Protein AF-F0H1D8-F1 (afdb_monomer)

Solvent-accessible surface area (backbone atoms only — not comparable to full-atom values): 17572 Å² total; per-residue (Å²): 135,86,84,86,77,88,79,90,60,99,76,90,85,81,87,86,86,79,85,57,70,28,49,40,39,61,40,44,74,77,26,44,78,76,58,83,70,44,76,45,47,59,70,37,79,44,68,36,65,71,86,69,50,47,60,40,90,53,37,38,83,69,36,36,33,44,91,93,46,79,43,50,62,70,43,70,44,70,34,82,52,72,38,62,40,31,47,38,73,38,76,35,73,27,42,39,41,58,41,40,60,84,33,39,78,78,59,87,55,50,79,43,54,32,63,38,80,45,68,40,63,71,89,72,54,46,61,42,90,72,35,39,81,68,40,34,34,44,95,86,41,81,41,57,63,65,42,75,45,71,39,75,50,72,40,62,37,30,44,40,72,39,74,57,76,80,81,74,76,83,83,76,57,68,28,37,43,37,65,40,47,72,80,32,44,79,76,63,83,69,45,78,45,52,52,61,39,76,46,65,40,64,69,87,69,52,46,63,40,89,67,37,42,82,71,32,34,29,47,90,89,48,76,42,56,61,63,43,77,43,72,38,74,48,73,41,60,40,29,46,36,74,39,77,58,91,73,81,76,81,80,84,58,72,41,78,48,78,74,80,54,79,97,53,94,66,87,70,87,62,50,79,40,57,71,89,64,90,83,82,90,82,84,81,131

pLDDT: mean 89.71, std 13.57, range [44.34, 98.75]

Sequence (285 aa):
ENAELPIEKDTEVIAIWEDIEYKVTFNGNGGSGDMPEKKAKKGSEFELPNNGFEAPKNKKFSHWKIGNENKNPGEKITIDGDTEITAIWKDIMVNVTYNPGEGSGEMKGATITKGSTYKLLANGFTAPENKEFDIWEVNGEKLSPNSEITVDKDTVITAIWKNKTPETPPVTEKVKVIYDANGGSGNMEVKELNKGSKYTLLANGFTAPAKKKFKGWKIGETEYAAGDEITVDKDTTVTAVWEDIETTPPAKEEVQVSYEPGEGSGTMDGSKLEKGSKYTLLTTG

Mean predicted aligned error: 16.01 Å

Secondary structure (DSSP, 8-state):
--------S-----------EEEEEEE-TT-BS----EEEETT-EEEPPPP-SBPPTTEEEEEEEETTEEE-TT-EEE-SS-EEEEEEEEEPEEEEEEE-TTSB-----EEEETTEEEEPPPP-SBPPTTEEEEEEEETTEEE-TT-EEEESS-EEEEEEEEEPPP-PPP---EEEEEEE-TT-BS--PPEEEETTEEEEPPPP-SBPPTTEEEEEEEETTEEE-TT-EEEESS-EEEEEEEEEPP-PPPPPPEEEE----TTS------EEEETT---------

Structure (mmCIF, N/CA/C/O backbone):
data_AF-F0H1D8-F1
#
_entry.id   AF-F0H1D8-F1
#
loop_
_atom_site.group_PDB
_atom_site.id
_atom_site.type_symbol
_atom_site.label_atom_id
_atom_site.label_alt_id
_atom_site.label_comp_id
_atom_site.label_asym_id
_atom_site.label_entity_id
_atom_site.label_seq_id
_atom_site.pdbx_PDB_ins_code
_atom_site.Cartn_x
_atom_site.Cartn_y
_atom_site.Cartn_z
_atom_site.occupancy
_atom_site.B_iso_or_equiv
_atom_site.auth_seq_id
_atom_site.auth_comp_id
_atom_site.auth_asym_id
_atom_site.auth_atom_id
_atom_site.pdbx_PDB_model_num
ATOM 1 N N . GLU A 1 1 ? -60.466 -14.560 54.972 1.00 45.38 1 GLU A N 1
ATOM 2 C CA . GLU A 1 1 ? -61.106 -14.869 56.263 1.00 45.38 1 GLU A CA 1
ATOM 3 C C . GLU A 1 1 ? -60.555 -13.853 57.252 1.00 45.38 1 GLU A C 1
ATOM 5 O O . GLU A 1 1 ? -59.351 -13.850 57.477 1.00 45.38 1 GLU A O 1
ATOM 10 N N . ASN A 1 2 ? -61.363 -12.876 57.669 1.00 44.34 2 ASN A N 1
ATOM 11 C CA . ASN A 1 2 ? -60.902 -11.827 58.581 1.00 44.34 2 ASN A CA 1
ATOM 12 C C . ASN A 1 2 ? -61.046 -12.358 60.006 1.00 44.34 2 ASN A C 1
ATOM 14 O O . ASN A 1 2 ? -62.160 -12.644 60.436 1.00 44.34 2 ASN A O 1
ATOM 18 N N . ALA A 1 3 ? -59.929 -12.527 60.708 1.00 51.88 3 ALA A N 1
ATOM 19 C CA . ALA A 1 3 ? -59.939 -12.859 62.125 1.00 51.88 3 ALA A CA 1
ATOM 20 C C . ALA A 1 3 ? -60.158 -11.573 62.933 1.00 51.88 3 ALA A C 1
ATOM 22 O O . ALA A 1 3 ? -59.352 -10.646 62.857 1.00 51.88 3 ALA A O 1
ATOM 23 N N . GLU A 1 4 ? -61.250 -11.512 63.691 1.00 61.72 4 GLU A N 1
ATOM 24 C CA . GLU A 1 4 ? -61.496 -10.450 64.666 1.00 61.72 4 GLU A CA 1
ATOM 25 C C . GLU A 1 4 ? -60.890 -10.861 66.012 1.00 61.72 4 GLU A C 1
ATOM 27 O O . GLU A 1 4 ? -61.189 -11.932 66.541 1.00 61.72 4 GLU A O 1
ATOM 32 N N . LEU A 1 5 ? -60.009 -10.019 66.557 1.00 68.62 5 LEU A N 1
ATOM 33 C CA . LEU A 1 5 ? -59.397 -10.216 67.870 1.00 68.62 5 LEU A CA 1
ATOM 34 C C . LEU A 1 5 ? -60.027 -9.236 68.871 1.00 68.62 5 LEU A C 1
ATOM 36 O O . LEU A 1 5 ? -59.969 -8.027 68.631 1.00 68.62 5 LEU A O 1
ATOM 40 N N . PRO A 1 6 ? -60.613 -9.708 69.987 1.00 65.81 6 PRO A N 1
ATOM 41 C CA . PRO A 1 6 ? -61.116 -8.820 71.027 1.00 65.81 6 PRO A CA 1
ATOM 42 C C . PRO A 1 6 ? -59.939 -8.134 71.737 1.00 65.81 6 PRO A C 1
ATOM 44 O O . PRO A 1 6 ? -59.062 -8.794 72.296 1.00 65.81 6 PRO A O 1
ATOM 47 N N . ILE A 1 7 ? -59.904 -6.800 71.698 1.00 70.94 7 ILE A N 1
ATOM 48 C CA . ILE A 1 7 ? -58.887 -5.985 72.374 1.00 70.94 7 ILE A CA 1
ATOM 49 C C . ILE A 1 7 ? -59.441 -5.551 73.738 1.00 70.94 7 ILE A C 1
ATOM 51 O O . ILE A 1 7 ? -60.305 -4.683 73.810 1.00 70.94 7 ILE A O 1
ATOM 55 N N . GLU A 1 8 ? -58.949 -6.160 74.821 1.00 79.81 8 GLU A N 1
ATOM 56 C CA . GLU A 1 8 ? -59.406 -5.902 76.204 1.00 79.81 8 GLU A CA 1
ATOM 57 C C . GLU A 1 8 ? -58.455 -5.002 77.022 1.00 79.81 8 GLU A C 1
ATOM 59 O O . GLU A 1 8 ? -58.735 -4.664 78.171 1.00 79.81 8 GLU A O 1
ATOM 64 N N . LYS A 1 9 ? -57.315 -4.606 76.441 1.00 79.88 9 LYS A N 1
ATOM 65 C CA . LYS A 1 9 ? -56.317 -3.688 77.017 1.00 79.88 9 LYS A CA 1
ATOM 66 C C . LYS A 1 9 ? -55.466 -3.058 75.912 1.00 79.88 9 LYS A C 1
ATOM 68 O O . LYS A 1 9 ? -55.492 -3.540 74.777 1.00 79.88 9 LYS A O 1
ATOM 73 N N . ASP A 1 10 ? -54.665 -2.052 76.259 1.00 77.00 10 ASP A N 1
ATOM 74 C CA . ASP A 1 10 ? -53.685 -1.447 75.349 1.00 77.00 10 ASP A CA 1
ATOM 75 C C . ASP A 1 10 ? -52.845 -2.533 74.659 1.00 77.00 10 ASP A C 1
ATOM 77 O O . ASP A 1 10 ? -52.202 -3.363 75.309 1.00 77.00 10 ASP A O 1
ATOM 81 N N . THR A 1 11 ? -52.915 -2.557 73.328 1.00 79.94 11 THR A N 1
ATOM 82 C CA . THR A 1 11 ? -52.302 -3.575 72.471 1.00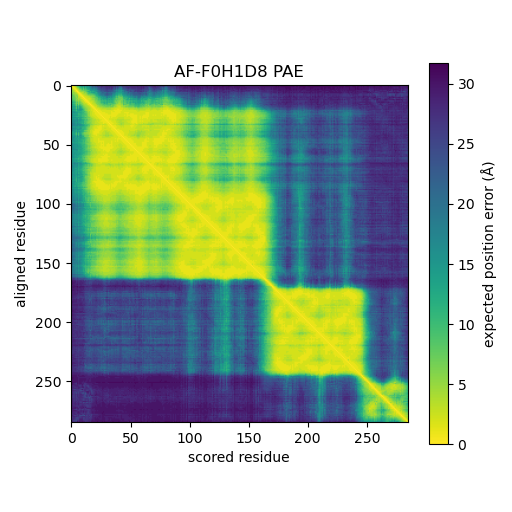 79.94 11 THR A CA 1
ATOM 83 C C . THR A 1 11 ? -51.503 -2.872 71.387 1.00 79.94 11 THR A C 1
ATOM 85 O O . THR A 1 11 ? -52.049 -2.085 70.617 1.00 79.94 11 THR A O 1
ATOM 88 N N . GLU A 1 12 ? -50.207 -3.158 71.327 1.00 79.69 12 GLU A N 1
ATOM 89 C CA . GLU A 1 12 ? -49.312 -2.640 70.299 1.00 79.69 12 GLU A CA 1
ATOM 90 C C . GLU A 1 12 ? -49.226 -3.647 69.149 1.00 79.69 12 GLU A C 1
ATOM 92 O O . GLU A 1 12 ? -48.911 -4.821 69.351 1.00 79.69 12 GLU A O 1
ATOM 97 N N . VAL A 1 13 ? -49.526 -3.190 67.934 1.00 80.19 13 VAL A N 1
ATOM 98 C CA . VAL A 1 13 ? -49.341 -3.970 66.708 1.00 80.19 13 VAL A CA 1
ATOM 99 C C . VAL A 1 13 ? -48.125 -3.413 65.985 1.00 80.19 13 VAL A C 1
ATOM 101 O O . VAL A 1 13 ? -48.097 -2.237 65.627 1.00 80.19 13 VAL A O 1
ATOM 104 N N . ILE A 1 14 ? -47.133 -4.269 65.751 1.00 78.56 14 ILE A N 1
ATOM 105 C CA . ILE A 1 14 ? -45.901 -3.908 65.048 1.00 78.56 14 ILE A CA 1
ATOM 106 C C . ILE A 1 14 ? -45.965 -4.493 63.639 1.00 78.56 14 ILE A C 1
ATOM 108 O O . ILE A 1 14 ? -46.130 -5.700 63.462 1.00 78.56 14 ILE A O 1
ATOM 112 N N . ALA A 1 15 ? -45.824 -3.637 62.631 1.00 78.88 15 ALA A N 1
ATOM 113 C CA . ALA A 1 15 ? -45.646 -4.076 61.254 1.00 78.88 15 ALA A CA 1
ATOM 114 C C . ALA A 1 15 ? -44.192 -4.520 61.025 1.00 78.88 15 ALA A C 1
ATOM 116 O O . ALA A 1 15 ? -43.258 -3.807 61.396 1.00 78.88 15 ALA A O 1
ATOM 117 N N . ILE A 1 16 ? -44.010 -5.675 60.383 1.00 81.44 16 ILE A N 1
ATOM 118 C CA . ILE A 1 16 ? -42.708 -6.167 59.920 1.00 81.44 16 ILE A CA 1
ATOM 119 C C . ILE A 1 16 ? -42.659 -5.976 58.405 1.00 81.44 16 ILE A C 1
ATOM 121 O O . ILE A 1 16 ? -43.562 -6.421 57.698 1.00 81.44 16 ILE A O 1
ATOM 125 N N . TRP A 1 17 ? -41.609 -5.320 57.920 1.00 82.81 17 TRP A N 1
ATOM 126 C CA . TRP A 1 17 ? -41.380 -5.079 56.498 1.00 82.81 17 TRP A CA 1
ATOM 127 C C . TRP A 1 17 ? -40.119 -5.812 56.047 1.00 82.81 17 TRP A C 1
ATOM 129 O O . TRP A 1 17 ? -39.127 -5.836 56.774 1.00 82.81 17 TRP A O 1
ATOM 139 N N . GLU A 1 18 ? -40.163 -6.382 54.846 1.00 85.88 18 GLU A N 1
ATOM 140 C CA . GLU A 1 18 ? -39.019 -7.005 54.180 1.00 85.88 18 GLU A CA 1
ATOM 141 C C . GLU A 1 18 ? -38.686 -6.211 52.914 1.00 85.88 18 GLU A C 1
ATOM 143 O O . GLU A 1 18 ? -39.582 -5.779 52.181 1.00 85.88 18 GLU A O 1
ATOM 148 N N . ASP A 1 19 ? -37.395 -5.983 52.674 1.00 89.56 19 ASP A N 1
ATOM 149 C CA . ASP A 1 19 ? -36.938 -5.289 51.477 1.00 89.56 19 ASP A CA 1
ATOM 150 C C . ASP A 1 19 ? -37.142 -6.168 50.239 1.00 89.56 19 ASP A C 1
ATOM 152 O O . ASP A 1 19 ? -36.769 -7.339 50.214 1.00 89.56 19 ASP A O 1
ATOM 156 N N . ILE A 1 20 ? -37.675 -5.578 49.169 1.00 93.00 20 ILE A N 1
ATOM 157 C CA . ILE A 1 20 ? -37.701 -6.231 47.858 1.00 93.00 20 ILE A CA 1
ATOM 158 C C . ILE A 1 20 ? -36.334 -6.028 47.205 1.00 93.00 20 ILE A C 1
ATOM 160 O O . ILE A 1 20 ? -35.923 -4.890 46.964 1.00 93.00 20 ILE A O 1
ATOM 164 N N . GLU A 1 21 ? -35.650 -7.124 46.887 1.00 95.25 21 GLU A N 1
ATOM 165 C CA . GLU A 1 21 ? -34.378 -7.121 46.163 1.00 95.25 21 GLU A CA 1
ATOM 166 C C . GLU A 1 21 ? -34.553 -7.615 44.723 1.00 95.25 21 GLU A C 1
ATOM 168 O O . GLU A 1 21 ? -35.274 -8.579 44.469 1.00 95.25 21 GLU A O 1
ATOM 173 N N . TYR A 1 22 ? -33.829 -6.991 43.796 1.00 97.94 22 TYR A N 1
ATOM 174 C CA . TYR A 1 22 ? -33.725 -7.413 42.402 1.00 97.94 22 TYR A CA 1
ATOM 175 C C . TYR A 1 22 ? -32.290 -7.761 42.030 1.00 97.94 22 TYR A C 1
ATOM 177 O O . TYR A 1 22 ? -31.326 -7.290 42.647 1.00 97.94 22 TYR A O 1
ATOM 185 N N . LYS A 1 23 ? -32.150 -8.584 40.992 1.00 97.81 23 LYS A N 1
ATOM 186 C CA . LYS A 1 23 ? -30.858 -8.991 40.447 1.00 97.81 23 LYS A CA 1
ATOM 187 C C . LYS A 1 23 ? -30.343 -7.985 39.431 1.00 97.81 23 LYS A C 1
ATOM 189 O O . LYS A 1 23 ? -31.062 -7.551 38.535 1.00 97.81 23 LYS A O 1
ATOM 194 N N . VAL A 1 24 ? -29.054 -7.692 39.525 1.00 98.19 24 VAL A N 1
ATOM 195 C CA . VAL A 1 24 ? -28.292 -6.952 38.522 1.00 98.19 24 VAL A CA 1
ATOM 196 C C . VAL A 1 24 ? -27.252 -7.895 37.937 1.00 98.19 24 VAL A C 1
ATOM 198 O O . VAL A 1 24 ? -26.357 -8.367 38.643 1.00 98.19 24 VAL A O 1
ATOM 201 N N . THR A 1 25 ? -27.385 -8.183 36.648 1.00 98.12 25 THR A N 1
ATOM 202 C CA . THR A 1 25 ? -26.524 -9.117 35.914 1.00 98.12 25 THR A CA 1
ATOM 203 C C . THR A 1 25 ? -25.724 -8.386 34.845 1.00 98.12 25 THR A C 1
ATOM 205 O O . THR A 1 25 ? -26.142 -7.343 34.340 1.00 98.12 25 THR A O 1
ATOM 208 N N . PHE A 1 26 ? -24.552 -8.923 34.514 1.00 98.38 26 PHE A N 1
ATOM 209 C CA . PHE A 1 26 ? -23.636 -8.331 33.545 1.00 98.38 26 PHE A CA 1
ATOM 210 C C . PHE A 1 26 ? -23.428 -9.289 32.381 1.00 98.38 26 PHE A C 1
ATOM 212 O O . PHE A 1 26 ? -23.014 -10.429 32.571 1.00 98.38 26 PHE A O 1
ATOM 219 N N . ASN A 1 27 ? -23.678 -8.803 31.172 1.00 98.00 27 ASN A N 1
ATOM 220 C CA . ASN A 1 27 ? -23.525 -9.568 29.947 1.00 98.00 27 ASN A CA 1
ATOM 221 C C . ASN A 1 27 ? -22.340 -9.017 29.147 1.00 98.00 27 ASN A C 1
ATOM 223 O O . ASN A 1 27 ? -22.379 -7.887 28.656 1.00 98.00 27 ASN A O 1
ATOM 227 N N . GLY A 1 28 ? -21.282 -9.820 29.008 1.00 97.75 28 GLY A N 1
ATOM 228 C CA . GLY A 1 28 ? -20.057 -9.431 28.304 1.00 97.75 28 GLY A CA 1
ATOM 229 C C . GLY A 1 28 ? -20.234 -9.223 26.798 1.00 97.75 28 GLY A C 1
ATOM 230 O O . GLY A 1 28 ? -19.393 -8.577 26.173 1.00 97.75 28 GLY A O 1
ATOM 231 N N . ASN A 1 29 ? -21.325 -9.722 26.202 1.00 97.69 29 ASN A N 1
ATOM 232 C CA . ASN A 1 29 ? -21.700 -9.493 24.803 1.00 97.69 29 ASN A CA 1
ATOM 233 C C . ASN A 1 29 ? -20.547 -9.725 23.807 1.00 97.69 29 ASN A C 1
ATOM 235 O O . ASN A 1 29 ? -20.143 -8.837 23.052 1.00 97.69 29 ASN A O 1
ATOM 239 N N . GLY A 1 30 ? -19.959 -10.919 23.871 1.00 96.25 30 GLY A N 1
ATOM 240 C CA . GLY A 1 30 ? -18.793 -11.314 23.078 1.00 96.25 30 GLY A CA 1
ATOM 241 C C . GLY A 1 30 ? -17.440 -10.978 23.711 1.00 96.25 30 GLY A C 1
ATOM 242 O O . GLY A 1 30 ? -16.429 -11.492 23.239 1.00 96.25 30 GLY A O 1
ATOM 243 N N . GLY A 1 31 ? -17.401 -10.147 24.759 1.00 97.69 31 GLY A N 1
ATOM 244 C CA . GLY A 1 31 ? -16.237 -10.032 25.641 1.00 97.69 31 GLY A CA 1
ATOM 245 C C . GLY A 1 31 ? -16.073 -11.279 26.511 1.00 97.69 31 GLY A C 1
ATOM 246 O O . GLY A 1 31 ? -17.049 -11.985 26.773 1.00 97.69 31 GLY A O 1
ATOM 247 N N . SER A 1 32 ? -14.842 -11.555 26.937 1.00 97.38 32 SER A N 1
ATOM 248 C CA . SER A 1 32 ? -14.493 -12.700 27.787 1.00 97.38 32 SER A CA 1
ATOM 249 C C . SER A 1 32 ? -14.300 -12.300 29.251 1.00 97.38 32 SER A C 1
ATOM 251 O O . SER A 1 32 ? -14.132 -11.125 29.580 1.00 97.38 32 SER A O 1
ATOM 253 N N . GLY A 1 33 ? -14.309 -13.295 30.139 1.00 95.31 33 GLY A N 1
ATOM 254 C CA . GLY A 1 33 ? -14.259 -13.098 31.587 1.00 95.31 33 GLY A CA 1
ATOM 255 C C . GLY A 1 33 ? -15.647 -12.977 32.209 1.00 95.31 33 GLY A C 1
ATOM 256 O O . GLY A 1 33 ? -16.657 -13.002 31.509 1.00 95.31 33 GLY A O 1
ATOM 257 N N . ASP A 1 34 ? -15.676 -12.838 33.532 1.00 93.50 34 ASP A N 1
ATOM 258 C CA . ASP A 1 34 ? -16.905 -12.833 34.318 1.00 93.50 34 ASP A CA 1
ATOM 259 C C . ASP A 1 34 ? -16.979 -11.594 35.208 1.00 93.50 34 ASP A C 1
ATOM 261 O O . ASP A 1 34 ? -15.988 -11.159 35.800 1.00 93.50 34 ASP A O 1
ATOM 265 N N . MET A 1 35 ? -18.185 -11.048 35.343 1.00 96.69 35 MET A N 1
ATOM 266 C CA . MET A 1 35 ? -18.506 -10.035 36.342 1.00 96.69 35 MET A CA 1
ATOM 267 C C . MET A 1 35 ? -19.591 -10.596 37.266 1.00 96.69 35 MET A C 1
ATOM 269 O O . MET A 1 35 ? -20.644 -11.002 36.773 1.00 96.69 35 MET A O 1
ATOM 273 N N . PRO A 1 36 ? -19.359 -10.643 38.591 1.00 96.50 36 PRO A N 1
ATOM 274 C CA . PRO A 1 36 ? -20.300 -11.261 39.516 1.00 96.50 36 PRO A CA 1
ATOM 275 C C . PRO A 1 36 ? -21.636 -10.512 39.539 1.00 96.50 36 PRO A C 1
ATOM 277 O O . PRO A 1 36 ? -21.664 -9.276 39.525 1.00 96.50 36 PRO A O 1
ATOM 280 N N . GLU A 1 37 ? -22.736 -11.268 39.614 1.00 96.88 37 GLU A N 1
ATOM 281 C CA . GLU A 1 37 ? -24.066 -10.692 39.815 1.00 96.88 37 GLU A CA 1
ATOM 282 C C . GLU A 1 37 ? -24.138 -9.931 41.143 1.00 96.88 37 GLU A C 1
ATOM 284 O O . GLU A 1 37 ? -23.441 -10.243 42.115 1.00 96.88 37 GLU A O 1
ATOM 289 N N . LYS A 1 38 ? -24.999 -8.916 41.187 1.00 97.12 38 LYS A N 1
ATOM 290 C CA . LYS A 1 38 ? -25.259 -8.129 42.392 1.00 97.12 38 LYS A CA 1
ATOM 291 C C . LYS A 1 38 ? -26.747 -8.118 42.705 1.00 97.12 38 LYS A C 1
ATOM 293 O O . LYS A 1 38 ? -27.581 -8.313 41.824 1.00 97.12 38 LYS A O 1
ATOM 298 N N . LYS A 1 39 ? -27.072 -7.849 43.967 1.00 96.19 39 LYS A N 1
ATOM 299 C CA . LYS A 1 39 ? -28.437 -7.569 44.415 1.00 96.19 39 LYS A CA 1
ATOM 300 C C . LYS A 1 39 ? -28.565 -6.105 44.802 1.00 96.19 39 LYS A C 1
ATOM 302 O O . LYS A 1 39 ? -27.629 -5.537 45.367 1.00 96.19 39 LYS A O 1
ATOM 307 N N . ALA A 1 40 ? -29.708 -5.511 44.494 1.00 95.81 40 ALA A N 1
ATOM 308 C CA . ALA A 1 40 ? -30.028 -4.138 44.856 1.00 95.81 40 ALA A CA 1
ATOM 309 C C . ALA A 1 40 ? -31.489 -4.033 45.299 1.00 95.81 40 ALA A C 1
ATOM 311 O O . ALA A 1 40 ? -32.360 -4.723 44.766 1.00 95.81 40 ALA A O 1
ATOM 312 N N . LYS A 1 41 ? -31.756 -3.168 46.281 1.00 95.62 41 LYS A N 1
ATOM 313 C CA . LYS A 1 41 ? -33.114 -2.925 46.778 1.00 95.62 41 LYS A CA 1
ATOM 314 C C . LYS A 1 41 ? -33.928 -2.174 45.728 1.00 95.62 41 LYS A C 1
ATOM 316 O O . LYS A 1 41 ? -33.392 -1.296 45.044 1.00 95.62 41 LYS A O 1
ATOM 321 N N . LYS A 1 42 ? -35.224 -2.464 45.643 1.00 95.62 42 LYS A N 1
ATOM 322 C CA . LYS A 1 42 ? -36.156 -1.721 44.791 1.00 95.62 42 LYS A CA 1
ATOM 323 C C . LYS A 1 42 ? -36.079 -0.213 45.070 1.00 95.62 42 LYS A C 1
ATOM 325 O O . LYS A 1 42 ? -36.108 0.203 46.225 1.00 95.62 42 LYS A O 1
ATOM 330 N N . GLY A 1 43 ? -35.989 0.596 44.018 1.00 94.44 43 GLY A N 1
ATOM 331 C CA . GLY A 1 43 ? -35.900 2.055 44.086 1.00 94.44 43 GLY A CA 1
ATOM 332 C C . GLY A 1 43 ? -34.530 2.602 44.510 1.00 94.44 43 GLY A C 1
ATOM 333 O O . GLY A 1 43 ? -34.361 3.818 44.562 1.00 94.44 43 GLY A O 1
ATOM 334 N N . SER A 1 44 ? -33.545 1.746 44.813 1.00 95.81 44 SER A N 1
ATOM 335 C CA . SER A 1 44 ? -32.193 2.204 45.157 1.00 95.81 44 SER A CA 1
ATOM 336 C C . SER A 1 44 ? -31.408 2.652 43.922 1.00 95.81 44 SER A C 1
ATOM 338 O O . SER A 1 44 ? -31.624 2.155 42.813 1.00 95.81 44 SER A O 1
ATOM 340 N N . GLU A 1 45 ? -30.481 3.594 44.118 1.00 97.56 45 GLU A N 1
ATOM 341 C CA . GLU A 1 45 ? -29.503 3.962 43.096 1.00 97.56 45 GLU A CA 1
ATOM 342 C C . GLU A 1 45 ? -28.385 2.915 43.022 1.00 97.56 45 GLU A C 1
ATOM 344 O O . GLU A 1 45 ? -27.777 2.555 44.032 1.00 97.56 45 GLU A O 1
ATOM 349 N N . PHE A 1 46 ? -28.065 2.483 41.808 1.00 97.19 46 PHE A N 1
ATOM 350 C CA . PHE A 1 46 ? -26.969 1.580 41.501 1.00 97.19 46 PHE A CA 1
ATOM 351 C C . PHE A 1 46 ? -25.971 2.272 40.573 1.00 97.19 46 PHE A C 1
ATOM 353 O O . PHE A 1 46 ? -26.317 2.670 39.462 1.00 97.19 46 PHE A O 1
ATOM 360 N N . GLU A 1 47 ? -24.727 2.411 41.026 1.00 98.00 47 GLU A N 1
ATOM 361 C CA . GLU A 1 47 ? -23.638 2.976 40.227 1.00 98.00 47 GLU A CA 1
ATOM 362 C C . GLU A 1 47 ? -23.037 1.912 39.299 1.00 98.00 47 GLU A C 1
ATOM 364 O O . GLU A 1 47 ? -22.628 0.831 39.737 1.00 98.00 47 GLU A O 1
ATOM 369 N N . LEU A 1 48 ? -22.981 2.219 38.003 1.00 98.00 48 LEU A N 1
ATOM 370 C CA . LEU A 1 48 ? -22.463 1.313 36.989 1.00 98.00 48 LEU A CA 1
ATOM 371 C C . LEU A 1 48 ? -20.950 1.128 37.158 1.00 98.00 48 LEU A C 1
ATOM 373 O O . LEU A 1 48 ? -20.203 2.107 37.135 1.00 98.00 48 LEU A O 1
ATOM 377 N N . PRO A 1 49 ? -20.456 -0.113 37.283 1.00 97.56 49 PRO A N 1
ATOM 378 C CA . PRO A 1 49 ? -19.034 -0.349 37.467 1.00 97.56 49 PRO A CA 1
ATOM 379 C C . PRO A 1 49 ? -18.242 -0.047 36.189 1.00 97.56 49 PRO A C 1
ATOM 381 O O . PRO A 1 49 ? -18.771 -0.040 35.072 1.00 97.56 49 PRO A O 1
ATOM 384 N N . ASN A 1 50 ? -16.929 0.116 36.353 1.00 98.12 50 ASN A N 1
ATOM 385 C CA . ASN A 1 50 ? -15.996 -0.013 35.238 1.00 98.12 50 ASN A CA 1
ATOM 386 C C . ASN A 1 50 ? -16.133 -1.393 34.583 1.00 98.12 50 ASN A C 1
ATOM 388 O O . ASN A 1 50 ? -16.452 -2.381 35.247 1.00 98.12 50 ASN A O 1
ATOM 392 N N . ASN A 1 51 ? -15.874 -1.453 33.276 1.00 97.94 51 ASN A N 1
ATOM 393 C CA . ASN A 1 51 ? -15.876 -2.710 32.541 1.00 97.94 51 ASN A CA 1
ATOM 394 C C . ASN A 1 51 ? -14.845 -3.689 33.123 1.00 97.94 51 ASN A C 1
ATOM 396 O O . ASN A 1 51 ? -13.652 -3.389 33.136 1.00 97.94 51 ASN A O 1
ATOM 400 N N . GLY A 1 52 ? -15.325 -4.849 33.572 1.00 97.44 52 GLY A N 1
ATOM 401 C CA . GLY A 1 52 ? -14.500 -5.959 34.048 1.00 97.44 52 GLY A CA 1
ATOM 402 C C . GLY A 1 52 ? -14.241 -7.039 32.996 1.00 97.44 52 GLY A C 1
ATOM 403 O O . GLY A 1 52 ? -13.401 -7.901 33.229 1.00 97.44 52 GLY A O 1
ATOM 404 N N . PHE A 1 53 ? -14.925 -6.999 31.847 1.00 98.38 53 PHE A N 1
ATOM 405 C CA . PHE A 1 53 ? -14.712 -7.958 30.763 1.00 98.38 53 PHE A CA 1
ATOM 406 C C . PHE A 1 53 ? -13.460 -7.621 29.952 1.00 98.38 53 PHE A C 1
ATOM 408 O O . PHE A 1 53 ? -13.160 -6.452 29.689 1.00 98.38 53 PHE A O 1
ATOM 415 N N . GLU A 1 54 ? -12.771 -8.647 29.470 1.00 98.12 54 GLU A N 1
ATOM 416 C CA . GLU A 1 54 ? -11.763 -8.492 28.432 1.00 98.12 54 GLU A CA 1
ATOM 417 C C . GLU A 1 54 ? -12.451 -8.247 27.082 1.00 98.12 54 GLU A C 1
ATOM 419 O O . GLU A 1 54 ? -13.431 -8.904 26.717 1.00 98.12 54 GLU A O 1
ATOM 424 N N . ALA A 1 55 ? -11.959 -7.248 26.347 1.00 97.69 55 ALA A N 1
ATOM 425 C CA . ALA A 1 55 ? -12.560 -6.859 25.082 1.00 97.69 55 ALA A CA 1
ATOM 426 C C . ALA A 1 55 ? -12.377 -7.952 24.016 1.00 97.69 55 ALA A C 1
ATOM 428 O O . ALA A 1 55 ? -11.302 -8.550 23.933 1.00 97.69 55 ALA A O 1
ATOM 429 N N . PRO A 1 56 ? -13.361 -8.148 23.119 1.00 96.88 56 PRO A N 1
ATOM 430 C CA . PRO A 1 56 ? -13.159 -8.966 21.935 1.00 96.88 56 PRO A CA 1
ATOM 431 C C . PRO A 1 56 ? -11.968 -8.456 21.114 1.00 96.88 56 PRO A C 1
ATOM 433 O O . PRO A 1 56 ? -11.646 -7.261 21.125 1.00 96.88 56 PRO A O 1
ATOM 436 N N . LYS A 1 57 ? -11.354 -9.353 20.333 1.00 95.19 57 LYS A N 1
ATOM 437 C CA . LYS A 1 57 ? -10.206 -9.022 19.478 1.00 95.19 57 LYS A CA 1
ATOM 438 C C . LYS A 1 57 ? -10.476 -7.753 18.653 1.00 95.19 57 LYS A C 1
ATOM 440 O O . LYS A 1 57 ? -11.512 -7.634 18.003 1.00 95.19 57 LYS A O 1
ATOM 445 N N . ASN A 1 58 ? -9.516 -6.825 18.671 1.00 96.00 58 ASN A N 1
ATOM 446 C CA . ASN A 1 58 ? -9.519 -5.559 17.921 1.00 96.00 58 ASN A CA 1
ATOM 447 C C . ASN A 1 58 ? -10.641 -4.565 18.272 1.00 96.00 58 ASN A C 1
ATOM 449 O O . ASN A 1 58 ? -10.844 -3.583 17.555 1.00 96.00 58 ASN A O 1
ATOM 453 N N . LYS A 1 59 ? -11.328 -4.766 19.399 1.00 97.19 59 LYS A N 1
ATOM 454 C CA . LYS A 1 59 ? -12.337 -3.844 19.918 1.00 97.19 59 LYS A CA 1
ATOM 455 C C . LYS A 1 59 ? -11.897 -3.232 21.243 1.00 97.19 59 LYS A C 1
ATOM 457 O O . LYS A 1 59 ? -10.961 -3.683 21.894 1.00 97.19 59 LYS A O 1
ATOM 462 N N . LYS A 1 60 ? -12.591 -2.171 21.640 1.00 97.44 60 LYS A N 1
ATOM 463 C CA . LYS A 1 60 ? -12.485 -1.546 22.960 1.00 97.44 60 LYS A CA 1
ATOM 464 C C . LYS A 1 60 ? -13.871 -1.324 23.539 1.00 97.44 60 LYS A C 1
ATOM 466 O O . LYS A 1 60 ? -14.835 -1.140 22.790 1.00 97.44 60 LYS A O 1
ATOM 471 N N . PHE A 1 61 ? -13.961 -1.324 24.864 1.00 98.38 61 PHE A N 1
ATOM 472 C CA . PHE A 1 61 ? -15.203 -0.997 25.552 1.00 98.38 61 PHE A CA 1
ATOM 473 C C . PHE A 1 61 ? -15.672 0.407 25.145 1.00 98.38 61 PHE A C 1
ATOM 475 O O . PHE A 1 61 ? -14.870 1.339 25.010 1.00 98.38 61 PHE A O 1
ATOM 482 N N . SER A 1 62 ? -16.968 0.536 24.883 1.00 98.31 62 SER A N 1
ATOM 483 C CA . SER A 1 62 ? -17.604 1.795 24.516 1.00 98.31 62 SER A CA 1
ATOM 484 C C . SER A 1 62 ? -18.463 2.317 25.660 1.00 98.31 62 SER A C 1
ATOM 486 O O . SER A 1 62 ? -18.191 3.407 26.150 1.00 98.31 62 SER A O 1
ATOM 488 N N . HIS A 1 63 ? -19.472 1.548 26.069 1.00 98.62 63 HIS A N 1
ATOM 489 C CA . HIS A 1 63 ? -20.426 1.881 27.129 1.00 98.62 63 HIS A CA 1
ATOM 490 C C . HIS A 1 63 ? -21.222 0.630 27.533 1.00 98.62 63 HIS A C 1
ATOM 492 O O . HIS A 1 63 ? -21.114 -0.419 26.894 1.00 98.62 63 HIS A O 1
ATOM 498 N N . TRP A 1 64 ? -22.039 0.758 28.572 1.00 98.56 64 TRP A N 1
ATOM 499 C CA . TRP A 1 64 ? -23.067 -0.205 28.937 1.00 98.56 64 TRP A CA 1
ATOM 500 C C . TRP A 1 64 ? -24.374 0.094 28.207 1.00 98.56 64 TRP A C 1
ATOM 502 O O . TRP A 1 64 ? -24.719 1.255 27.991 1.00 98.56 64 TRP A O 1
ATOM 512 N N . LYS A 1 65 ? -25.119 -0.952 27.862 1.00 98.44 65 LYS A N 1
ATOM 513 C CA . LYS A 1 65 ? -26.493 -0.870 27.379 1.00 98.44 65 LYS A CA 1
ATOM 514 C C . LYS A 1 65 ? -27.420 -1.483 28.420 1.00 98.44 65 LYS A C 1
ATOM 516 O O . LYS A 1 65 ? -27.204 -2.619 28.833 1.00 98.44 65 LYS A O 1
ATOM 521 N N . ILE A 1 66 ? -28.436 -0.729 28.826 1.00 97.19 66 ILE A N 1
ATOM 522 C CA . ILE A 1 66 ? -29.493 -1.178 29.735 1.00 97.19 66 ILE A CA 1
ATOM 523 C C . ILE A 1 66 ? -30.826 -0.917 29.037 1.00 97.19 66 ILE A C 1
ATOM 525 O O . ILE A 1 66 ? -31.198 0.232 28.793 1.00 97.19 66 ILE A O 1
ATOM 529 N N . GLY A 1 67 ? -31.524 -1.981 28.635 1.00 92.56 67 GLY A N 1
ATOM 530 C CA . GLY A 1 67 ? -32.689 -1.858 27.755 1.00 92.56 67 GLY A CA 1
ATOM 531 C C . GLY A 1 67 ? -32.326 -1.146 26.444 1.00 92.56 67 GLY A C 1
ATOM 532 O O . GLY A 1 67 ? -31.531 -1.655 25.655 1.00 92.56 67 GLY A O 1
ATOM 533 N N . ASN A 1 68 ? -32.893 0.043 26.215 1.00 93.31 68 ASN A N 1
ATOM 534 C CA . ASN A 1 68 ? -32.610 0.879 25.039 1.00 93.31 68 ASN A CA 1
ATOM 535 C C . ASN A 1 68 ? -31.684 2.071 25.331 1.00 93.31 68 ASN A C 1
ATOM 537 O O . ASN A 1 68 ? -31.405 2.855 24.424 1.00 93.31 68 ASN A O 1
ATOM 541 N N . GLU A 1 69 ? -31.205 2.216 26.565 1.00 96.31 69 GLU A N 1
ATOM 542 C CA . GLU A 1 69 ? -30.344 3.325 26.966 1.00 96.31 69 GLU A CA 1
ATOM 543 C C . GLU A 1 69 ? -28.867 2.928 26.964 1.00 96.31 69 GLU A C 1
ATOM 545 O O . GLU A 1 69 ? -28.503 1.819 27.358 1.00 96.31 69 GLU A O 1
ATOM 550 N N . ASN A 1 70 ? -28.014 3.874 26.566 1.00 97.88 70 ASN A N 1
ATOM 551 C CA . ASN A 1 70 ? -26.563 3.760 26.673 1.00 97.88 70 ASN A CA 1
ATOM 552 C C . ASN A 1 70 ? -26.092 4.558 27.890 1.00 97.88 70 ASN A C 1
ATOM 554 O O . ASN A 1 70 ? -26.452 5.728 28.027 1.00 97.88 70 ASN A O 1
ATOM 558 N N . LYS A 1 71 ? -25.274 3.942 28.741 1.00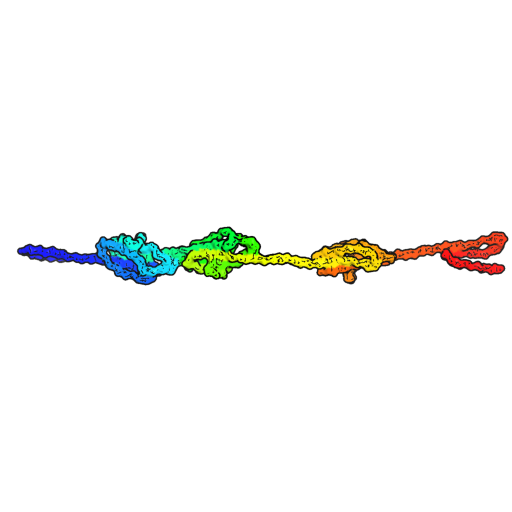 98.06 71 LYS A N 1
ATOM 559 C CA . LYS A 1 71 ? -24.743 4.544 29.968 1.00 98.06 71 LYS A CA 1
ATOM 560 C C . LYS A 1 71 ? -23.252 4.273 30.105 1.00 98.06 71 LYS A C 1
ATOM 562 O O . LYS A 1 71 ? -22.772 3.189 29.778 1.00 98.06 71 LYS A O 1
ATOM 567 N N . ASN A 1 72 ? -22.508 5.237 30.621 1.00 98.06 72 ASN A N 1
ATOM 568 C CA . ASN A 1 72 ? -21.089 5.083 30.907 1.00 98.06 72 ASN A CA 1
ATOM 569 C C . ASN A 1 72 ? -20.860 4.520 32.322 1.00 98.06 72 ASN A C 1
ATOM 571 O O . ASN A 1 72 ? -21.726 4.641 33.191 1.00 98.06 72 ASN A O 1
ATOM 575 N N . PRO A 1 73 ? -19.688 3.918 32.587 1.00 98.12 73 PRO A N 1
ATOM 576 C CA . PRO A 1 73 ? -19.252 3.627 33.950 1.00 98.12 73 PRO A CA 1
ATOM 577 C C . PRO A 1 73 ? -19.314 4.865 34.858 1.00 98.12 73 PRO A C 1
ATOM 579 O O . PRO A 1 73 ? -18.992 5.969 34.421 1.00 98.12 73 PRO A O 1
ATOM 582 N N . GLY A 1 74 ? -19.717 4.672 36.113 1.00 97.94 74 GLY A N 1
ATOM 583 C CA . GLY A 1 74 ? -19.924 5.727 37.109 1.00 97.94 74 GLY A CA 1
ATOM 584 C C . GLY A 1 74 ? -21.293 6.413 37.041 1.00 97.94 74 GLY A C 1
ATOM 585 O O . GLY A 1 74 ? -21.680 7.099 37.985 1.00 97.94 74 GLY A O 1
ATOM 586 N N . GLU A 1 75 ? -22.064 6.230 35.962 1.00 98.38 75 GLU A N 1
ATOM 587 C CA . GLU A 1 75 ? -23.453 6.693 35.936 1.00 98.38 75 GLU A CA 1
ATOM 588 C C . GLU A 1 75 ? -24.324 5.846 36.868 1.00 98.38 75 GLU A C 1
ATOM 590 O O . GLU A 1 75 ? -24.088 4.651 37.060 1.00 98.38 75 GLU A O 1
ATOM 595 N N . LYS A 1 76 ? -25.354 6.470 37.439 1.00 97.50 76 LYS A N 1
ATOM 596 C CA . LYS A 1 76 ? -26.296 5.812 38.342 1.00 97.50 76 LYS A CA 1
ATOM 597 C C . LYS A 1 76 ? -27.608 5.498 37.637 1.00 97.50 76 LYS A C 1
ATOM 599 O O . LYS A 1 76 ? -28.099 6.299 36.842 1.00 97.50 76 LYS A O 1
ATOM 604 N N . ILE A 1 77 ? -28.185 4.350 37.969 1.00 96.50 77 ILE A N 1
ATOM 605 C CA . ILE A 1 77 ? -29.518 3.923 37.532 1.00 96.50 77 ILE A CA 1
ATOM 606 C C . ILE A 1 77 ? -30.373 3.559 38.746 1.00 96.50 77 ILE A C 1
ATOM 608 O O . ILE A 1 77 ? -29.840 3.151 39.775 1.00 96.50 77 ILE A O 1
ATOM 612 N N . THR A 1 78 ? -31.692 3.684 38.634 1.00 96.81 78 THR A N 1
ATOM 613 C CA . THR A 1 78 ? -32.626 3.198 39.659 1.00 96.81 78 THR A CA 1
ATOM 614 C C . THR A 1 78 ? -33.000 1.750 39.366 1.00 96.81 78 THR A C 1
ATOM 616 O O . THR A 1 78 ? -33.313 1.412 38.224 1.00 96.81 78 THR A O 1
ATOM 619 N N . ILE A 1 79 ? -32.965 0.889 40.383 1.00 97.00 79 ILE A N 1
ATOM 620 C CA . ILE A 1 79 ? -33.316 -0.528 40.236 1.00 97.00 79 ILE A CA 1
ATOM 621 C C . ILE A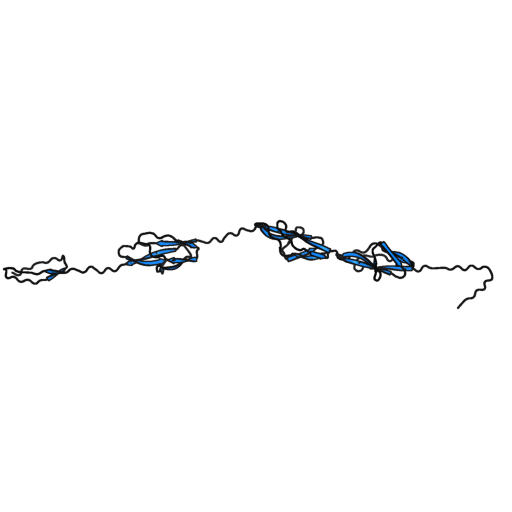 1 79 ? -34.775 -0.753 40.633 1.00 97.00 79 ILE A C 1
ATOM 623 O O . ILE A 1 79 ? -35.093 -0.844 41.814 1.00 97.00 79 ILE A O 1
ATOM 627 N N . ASP A 1 80 ? -35.665 -0.887 39.649 1.00 95.56 80 ASP A N 1
ATOM 628 C CA . ASP A 1 80 ? -37.098 -1.160 39.870 1.00 95.56 80 ASP A CA 1
ATOM 629 C C . ASP A 1 80 ? -37.538 -2.575 39.461 1.00 95.56 80 ASP A C 1
ATOM 631 O O . ASP A 1 80 ? -38.691 -2.965 39.683 1.00 95.56 80 ASP A O 1
ATOM 635 N N . GLY A 1 81 ? -36.601 -3.355 38.920 1.00 96.44 81 GLY A N 1
ATOM 636 C CA . GLY A 1 81 ? -36.760 -4.740 38.497 1.00 96.44 81 GLY A CA 1
ATOM 637 C C . GLY A 1 81 ? -35.409 -5.395 38.211 1.00 96.44 81 GLY A C 1
ATOM 638 O O . GLY A 1 81 ? -34.365 -4.733 38.252 1.00 96.44 81 GLY A O 1
ATOM 639 N N . ASP A 1 82 ? -35.431 -6.691 37.894 1.00 97.81 82 ASP A N 1
ATOM 640 C CA . ASP A 1 82 ? -34.234 -7.399 37.439 1.00 97.81 82 ASP A CA 1
ATOM 641 C C . ASP A 1 82 ? -33.647 -6.690 36.211 1.00 97.81 82 ASP A C 1
ATOM 643 O O . ASP A 1 82 ? -34.354 -6.385 35.249 1.00 97.81 82 ASP A O 1
ATOM 647 N N . THR A 1 83 ? -32.352 -6.392 36.265 1.00 97.75 83 THR A N 1
ATOM 648 C CA . THR A 1 83 ? -31.669 -5.541 35.290 1.00 97.75 83 THR A CA 1
ATOM 649 C C . THR A 1 83 ? -30.478 -6.284 34.696 1.00 97.75 83 THR A C 1
ATOM 651 O O . THR A 1 83 ? -29.579 -6.717 35.418 1.00 97.75 83 THR A O 1
ATOM 654 N N . GLU A 1 84 ? -30.447 -6.413 33.370 1.00 97.88 84 GLU A N 1
ATOM 655 C CA . GLU A 1 84 ? -29.264 -6.868 32.633 1.00 97.88 84 GLU A CA 1
ATOM 656 C C . GLU A 1 84 ? -28.501 -5.656 32.084 1.00 97.88 84 GLU A C 1
ATOM 658 O O . GLU A 1 84 ? -29.077 -4.769 31.449 1.00 97.88 84 GLU A O 1
ATOM 663 N N . ILE A 1 85 ? -27.193 -5.624 32.338 1.00 98.38 85 ILE A N 1
ATOM 664 C CA . ILE A 1 85 ? -26.268 -4.588 31.884 1.00 98.38 85 ILE A CA 1
ATOM 665 C C . ILE A 1 85 ? -25.336 -5.213 30.844 1.00 98.38 85 ILE A C 1
ATOM 667 O O . ILE A 1 85 ? -24.477 -6.035 31.167 1.00 98.38 85 ILE A O 1
ATOM 671 N N . THR A 1 86 ? -25.492 -4.825 29.582 1.00 98.44 86 THR A N 1
ATOM 672 C CA . THR A 1 86 ? -24.782 -5.434 28.449 1.00 98.44 86 THR A CA 1
ATOM 673 C C . THR A 1 86 ? -23.603 -4.573 27.998 1.00 98.44 86 THR A C 1
ATOM 675 O O . THR A 1 86 ? -23.767 -3.380 27.744 1.00 98.44 86 THR A O 1
ATOM 678 N N . ALA A 1 87 ? -22.406 -5.146 27.855 1.00 98.69 87 ALA A N 1
ATOM 679 C CA . ALA A 1 87 ? -21.249 -4.425 27.323 1.00 98.69 87 ALA A CA 1
ATOM 680 C C . ALA A 1 87 ? -21.435 -4.100 25.834 1.00 98.69 87 ALA A C 1
ATOM 682 O O . ALA A 1 87 ? -21.848 -4.949 25.042 1.00 98.69 87 ALA A O 1
ATOM 683 N N . ILE A 1 88 ? -21.080 -2.884 25.422 1.00 98.50 88 ILE A N 1
ATOM 684 C CA . ILE A 1 88 ? -21.025 -2.500 24.011 1.00 98.50 88 ILE A CA 1
ATOM 685 C C . ILE A 1 88 ? -19.582 -2.217 23.617 1.00 98.50 88 ILE A C 1
ATOM 687 O O . ILE A 1 88 ? -18.874 -1.429 24.250 1.00 98.50 88 ILE A O 1
ATOM 691 N N . TRP A 1 89 ? -19.165 -2.845 22.522 1.00 98.50 89 TRP A N 1
ATOM 692 C CA . TRP A 1 89 ? -17.806 -2.803 22.002 1.00 98.50 89 TRP A CA 1
ATOM 693 C C . TRP A 1 89 ? -17.747 -1.994 20.709 1.00 98.50 89 TRP A C 1
ATOM 695 O O . TRP A 1 89 ? -18.608 -2.129 19.842 1.00 98.50 89 TRP A O 1
ATOM 705 N N . LYS A 1 90 ? -16.697 -1.188 20.550 1.00 97.56 90 LYS A N 1
ATOM 706 C CA . LYS A 1 90 ? -16.405 -0.451 19.313 1.00 97.56 90 LYS A CA 1
ATOM 707 C C . LYS A 1 90 ? -15.078 -0.896 18.723 1.00 97.56 90 LYS A C 1
ATOM 709 O O . LYS A 1 90 ? -14.147 -1.203 19.468 1.00 97.56 90 LYS A O 1
ATOM 714 N N . ASP A 1 91 ? -14.992 -0.897 17.400 1.00 97.94 91 ASP A N 1
ATOM 715 C CA . ASP A 1 91 ? -13.753 -1.212 16.695 1.00 97.94 91 ASP A CA 1
ATOM 716 C C . ASP A 1 91 ? -12.654 -0.204 17.037 1.00 97.94 91 ASP A C 1
ATOM 718 O O . ASP A 1 91 ? -12.887 0.997 17.223 1.00 97.94 91 ASP A O 1
ATOM 722 N N . ILE A 1 92 ? -11.431 -0.710 17.151 1.00 97.81 92 ILE A N 1
ATOM 723 C CA . ILE A 1 92 ? -10.240 0.126 17.202 1.00 97.81 92 ILE A CA 1
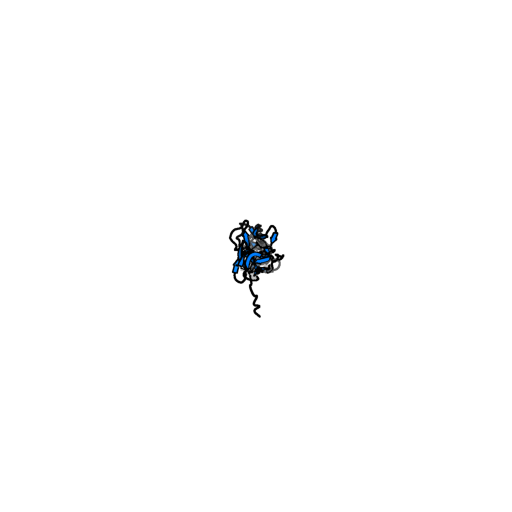ATOM 724 C C . ILE A 1 92 ? -9.846 0.410 15.756 1.00 97.81 92 ILE A C 1
ATOM 726 O O . ILE A 1 92 ? -9.610 -0.524 14.998 1.00 97.81 92 ILE A O 1
ATOM 730 N N . MET A 1 93 ? -9.762 1.684 15.382 1.00 97.56 93 MET A N 1
ATOM 731 C CA . MET A 1 93 ? -9.292 2.105 14.062 1.00 97.56 93 MET A CA 1
ATOM 732 C C . MET A 1 93 ? -7.807 2.465 14.128 1.00 97.56 93 MET A C 1
ATOM 734 O O . MET A 1 93 ? -7.362 3.039 15.123 1.00 97.56 93 MET A O 1
ATOM 738 N N . VAL A 1 94 ? -7.069 2.142 13.071 1.00 98.31 94 VAL A N 1
ATOM 739 C CA . VAL A 1 94 ? -5.644 2.448 12.884 1.00 98.31 94 VAL A CA 1
ATOM 740 C C . VAL A 1 94 ? -5.415 3.007 11.485 1.00 98.31 94 VAL A C 1
ATOM 742 O O . VAL A 1 94 ? -6.197 2.752 10.564 1.00 98.31 94 VAL A O 1
ATOM 745 N N . ASN A 1 95 ? -4.350 3.783 11.326 1.00 98.31 95 ASN A N 1
ATOM 746 C CA . ASN A 1 95 ? -4.026 4.463 10.080 1.00 98.31 95 ASN A CA 1
ATOM 747 C C . ASN A 1 95 ? -2.881 3.776 9.341 1.00 98.31 95 ASN A C 1
ATOM 749 O O . ASN A 1 95 ? -1.855 3.429 9.917 1.00 98.31 95 ASN A O 1
ATOM 753 N N . VAL A 1 96 ? -3.041 3.653 8.033 1.00 98.62 96 VAL A N 1
ATOM 754 C CA . VAL A 1 96 ? -1.982 3.307 7.095 1.00 98.62 96 VAL A CA 1
ATOM 755 C C . VAL A 1 96 ? -1.650 4.556 6.301 1.00 98.62 96 VAL A C 1
ATOM 757 O O . VAL A 1 96 ? -2.542 5.145 5.692 1.00 98.62 96 VAL A O 1
ATOM 760 N N . THR A 1 97 ? -0.386 4.958 6.283 1.00 98.50 97 THR A N 1
ATOM 761 C CA . THR A 1 97 ? 0.094 6.107 5.509 1.00 98.50 97 THR A CA 1
ATOM 762 C C . THR A 1 97 ? 1.282 5.716 4.642 1.00 98.50 97 THR A C 1
ATOM 764 O O . THR A 1 97 ? 1.949 4.713 4.894 1.00 98.50 97 THR A O 1
ATOM 767 N N . TYR A 1 98 ? 1.537 6.507 3.601 1.00 98.62 98 TYR A N 1
ATOM 768 C CA . TYR A 1 98 ? 2.668 6.310 2.703 1.00 98.62 98 TYR A CA 1
ATOM 769 C C . TYR A 1 98 ? 3.645 7.470 2.829 1.00 98.62 98 TYR A C 1
ATOM 771 O O . TYR A 1 98 ? 3.239 8.631 2.834 1.00 98.62 98 TYR A O 1
ATOM 779 N N . ASN A 1 99 ? 4.930 7.145 2.895 1.00 98.56 99 ASN A N 1
ATOM 780 C CA . ASN A 1 99 ? 6.029 8.095 2.910 1.00 98.56 99 ASN A CA 1
ATOM 781 C C . ASN A 1 99 ? 6.831 7.952 1.601 1.00 98.56 99 ASN A C 1
ATOM 783 O O . ASN A 1 99 ? 7.251 6.836 1.278 1.00 98.56 99 ASN A O 1
ATOM 787 N N . PRO A 1 100 ? 7.071 9.042 0.847 1.00 98.50 100 PRO A N 1
ATOM 788 C CA . PRO A 1 100 ? 7.849 8.985 -0.390 1.00 98.50 100 PRO A CA 1
ATOM 789 C C . PRO A 1 100 ? 9.331 8.626 -0.191 1.00 98.50 100 PRO A C 1
ATOM 791 O O . PRO A 1 100 ? 10.033 8.393 -1.176 1.00 98.50 100 PRO A O 1
ATOM 794 N N . GLY A 1 101 ? 9.833 8.579 1.046 1.00 98.06 101 GLY A N 1
ATOM 795 C CA . GLY A 1 101 ? 11.255 8.388 1.314 1.00 98.06 101 GLY A CA 1
ATOM 796 C C . GLY A 1 101 ? 12.051 9.561 0.743 1.00 98.06 101 GLY A C 1
ATOM 797 O O . GLY A 1 101 ? 11.769 10.712 1.058 1.00 98.06 101 GLY A O 1
ATOM 798 N N . GLU A 1 102 ? 13.021 9.275 -0.126 1.00 97.56 102 GLU A N 1
ATOM 799 C CA . GLU A 1 102 ? 13.762 10.316 -0.859 1.00 97.56 102 GLU A CA 1
ATOM 800 C C . GLU A 1 102 ? 12.973 10.936 -2.026 1.00 97.56 102 GLU A C 1
ATOM 802 O O . GLU A 1 102 ? 13.384 11.960 -2.570 1.00 97.56 102 GLU A O 1
ATOM 807 N N . GLY A 1 103 ? 11.885 10.292 -2.459 1.00 97.94 103 GLY A N 1
ATOM 808 C CA . GLY A 1 103 ? 11.046 10.749 -3.564 1.00 97.94 103 GLY A CA 1
ATOM 809 C C . GLY A 1 103 ? 10.158 11.932 -3.186 1.00 97.94 103 GLY A C 1
ATOM 810 O O . GLY A 1 103 ? 10.328 12.580 -2.156 1.00 97.94 103 GLY A O 1
ATOM 811 N N . SER A 1 104 ? 9.157 12.203 -4.021 1.00 98.12 104 SER A N 1
ATOM 812 C CA . SER A 1 104 ? 8.196 13.284 -3.775 1.00 98.12 104 SER A CA 1
ATOM 813 C C . SER A 1 104 ? 6.771 12.930 -4.200 1.00 98.12 104 SER A C 1
ATOM 815 O O . SER A 1 104 ? 6.539 11.973 -4.941 1.00 98.12 104 SER A O 1
ATOM 817 N N . GLY A 1 105 ? 5.810 13.723 -3.725 1.00 97.69 105 GLY A N 1
ATOM 818 C CA . GLY A 1 105 ? 4.380 13.542 -3.967 1.00 97.69 105 GLY A CA 1
ATOM 819 C C . GLY A 1 105 ? 3.632 13.037 -2.735 1.00 97.69 105 GLY A C 1
ATOM 820 O O . GLY A 1 105 ? 4.210 12.854 -1.665 1.00 97.69 105 GLY A O 1
ATOM 821 N N . GLU A 1 106 ? 2.333 12.810 -2.900 1.00 97.56 106 GLU A N 1
ATOM 822 C CA . GLU A 1 106 ? 1.441 12.327 -1.848 1.00 97.56 106 GLU A CA 1
ATOM 823 C C . GLU A 1 106 ? 0.675 11.099 -2.333 1.00 97.56 106 GLU A C 1
ATOM 825 O O . GLU A 1 106 ? 0.273 11.007 -3.493 1.00 97.56 106 GLU A O 1
ATOM 830 N N . MET A 1 107 ? 0.434 10.160 -1.423 1.00 97.62 107 MET A N 1
ATOM 831 C CA . MET A 1 107 ? -0.417 9.005 -1.672 1.00 97.62 107 MET A CA 1
ATOM 832 C C . MET A 1 107 ? -1.453 8.900 -0.563 1.00 97.62 107 MET A C 1
ATOM 834 O O . MET A 1 107 ? -1.138 9.000 0.625 1.00 97.62 107 MET A O 1
ATOM 838 N N . LYS A 1 108 ? -2.709 8.673 -0.954 1.00 97.25 108 LYS A N 1
ATOM 839 C CA . LYS A 1 108 ? -3.798 8.515 0.003 1.00 97.25 108 LYS A CA 1
ATOM 840 C C . LYS A 1 108 ? -3.666 7.170 0.715 1.00 97.25 108 LYS A C 1
ATOM 842 O O . LYS A 1 108 ? -3.772 6.113 0.098 1.00 97.25 108 LYS A O 1
ATOM 847 N N . GLY A 1 109 ? -3.454 7.244 2.023 1.00 96.75 109 GLY A N 1
ATOM 848 C CA . GLY A 1 109 ? -3.507 6.106 2.927 1.00 96.75 109 GLY A CA 1
ATOM 849 C C . GLY A 1 109 ? -4.932 5.613 3.200 1.00 96.75 109 GLY A C 1
ATOM 850 O O . GLY A 1 109 ? -5.871 5.895 2.452 1.00 96.75 109 GLY A O 1
ATOM 851 N N . ALA A 1 110 ? -5.109 4.893 4.304 1.00 98.06 110 ALA A N 1
ATOM 852 C CA . ALA A 1 110 ? -6.412 4.400 4.737 1.00 98.06 110 ALA A CA 1
ATOM 853 C C . ALA A 1 110 ? -6.533 4.380 6.263 1.00 98.06 110 ALA A C 1
ATOM 855 O O . ALA A 1 110 ? -5.547 4.195 6.968 1.00 98.06 110 ALA A O 1
ATOM 856 N N . THR A 1 111 ? -7.760 4.502 6.762 1.00 98.25 111 THR A N 1
ATOM 857 C CA . THR A 1 111 ? -8.097 4.242 8.164 1.00 98.25 111 THR A CA 1
ATOM 858 C C . THR A 1 111 ? -8.927 2.968 8.203 1.00 98.25 111 THR A C 1
ATOM 860 O O . THR A 1 111 ? -9.996 2.911 7.596 1.00 98.25 111 THR A O 1
ATOM 863 N N . ILE A 1 112 ? -8.424 1.936 8.872 1.00 97.75 112 ILE A N 1
ATOM 864 C CA . ILE A 1 112 ? -9.002 0.587 8.861 1.00 97.75 112 ILE A CA 1
ATOM 865 C C . ILE A 1 112 ? -9.137 0.039 10.278 1.00 97.75 112 ILE A C 1
ATOM 867 O O . ILE A 1 112 ? -8.472 0.507 11.202 1.00 97.75 112 ILE A O 1
ATOM 871 N N . THR A 1 113 ? -9.999 -0.959 10.459 1.00 97.56 113 THR A N 1
ATOM 872 C CA . THR A 1 113 ? -10.113 -1.665 11.738 1.00 97.56 113 THR A CA 1
ATOM 873 C C . THR A 1 113 ? -8.805 -2.389 12.042 1.00 97.56 113 THR A C 1
ATOM 875 O O . THR A 1 113 ? -8.254 -3.080 11.183 1.00 97.56 113 THR A O 1
ATOM 878 N N . LYS A 1 114 ? -8.317 -2.256 13.274 1.00 97.94 114 LYS A N 1
ATOM 879 C CA . LYS A 1 114 ? -7.131 -2.940 13.786 1.00 97.94 114 LYS A CA 1
ATOM 880 C C . LYS A 1 114 ? -7.195 -4.439 13.482 1.00 97.94 114 LYS A C 1
ATOM 882 O O . LYS A 1 114 ? -8.249 -5.059 13.600 1.00 97.94 114 LYS A O 1
ATOM 887 N N . GLY A 1 115 ? -6.062 -5.009 13.092 1.00 96.50 115 GLY A N 1
ATOM 888 C CA . GLY A 1 115 ? -5.897 -6.412 12.727 1.00 96.50 115 GLY A CA 1
ATOM 889 C C . GLY A 1 115 ? -6.581 -6.813 11.422 1.00 96.50 115 GLY A C 1
ATOM 890 O O . GLY A 1 115 ? -6.692 -8.007 11.153 1.00 96.50 115 GLY A O 1
ATOM 891 N N . SER A 1 116 ? -7.048 -5.850 10.621 1.00 97.19 116 SER A N 1
ATOM 892 C CA . SER A 1 116 ? -7.495 -6.118 9.251 1.00 97.19 116 SER A CA 1
ATOM 893 C C . S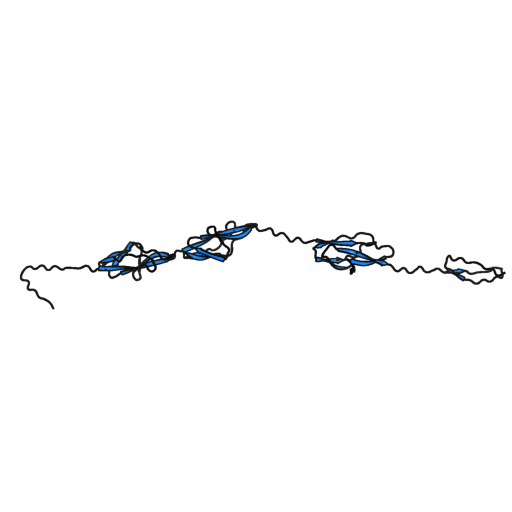ER A 1 116 ? -6.303 -6.267 8.314 1.00 97.19 116 SER A C 1
ATOM 895 O O . SER A 1 116 ? -5.241 -5.671 8.527 1.00 97.19 116 SER A O 1
ATOM 897 N N . THR A 1 117 ? -6.510 -7.024 7.241 1.00 97.75 117 THR A N 1
ATOM 898 C CA . THR A 1 117 ? -5.567 -7.108 6.129 1.00 97.75 117 THR A CA 1
ATOM 899 C C . THR A 1 117 ? -5.623 -5.839 5.279 1.00 97.75 117 THR A C 1
ATOM 901 O O . THR A 1 117 ? -6.699 -5.312 4.995 1.00 97.75 117 THR A O 1
ATOM 904 N N . TYR A 1 118 ? -4.461 -5.358 4.848 1.00 98.12 118 TYR A N 1
ATOM 905 C CA . TYR A 1 118 ? -4.303 -4.215 3.963 1.00 98.12 118 TYR A CA 1
ATOM 906 C C . TYR A 1 118 ? -3.376 -4.566 2.799 1.00 98.12 118 TYR A C 1
ATOM 908 O O . TYR A 1 118 ? -2.289 -5.105 3.003 1.00 98.12 118 TYR A O 1
ATOM 916 N N . LYS A 1 119 ? -3.798 -4.232 1.578 1.00 98.44 119 LYS A N 1
ATOM 917 C CA . LYS A 1 119 ? -3.026 -4.461 0.356 1.00 98.44 119 LYS A CA 1
ATOM 918 C C . LYS A 1 119 ? -2.207 -3.222 -0.004 1.00 98.44 119 LYS A C 1
ATOM 920 O O . LYS A 1 119 ? -2.767 -2.143 -0.191 1.00 98.44 119 LYS A O 1
ATOM 925 N N . LEU A 1 120 ? -0.894 -3.397 -0.139 1.00 98.06 120 LEU A N 1
ATOM 926 C CA . LEU A 1 120 ? 0.045 -2.347 -0.534 1.00 98.06 120 LEU A CA 1
ATOM 927 C C . LEU A 1 120 ? -0.291 -1.818 -1.929 1.00 98.06 120 LEU A C 1
ATOM 929 O O . LEU A 1 120 ? -0.479 -2.589 -2.872 1.00 98.06 120 LEU A O 1
ATOM 933 N N . LEU A 1 121 ? -0.324 -0.499 -2.076 1.00 98.00 121 LEU A N 1
ATOM 934 C CA . LEU A 1 121 ? -0.593 0.159 -3.347 1.00 98.00 121 LEU A CA 1
ATOM 935 C C . LEU A 1 121 ? 0.622 0.068 -4.281 1.00 98.00 121 LEU A C 1
ATOM 937 O O . LEU A 1 121 ? 1.765 -0.111 -3.853 1.00 98.00 121 LEU A O 1
ATOM 941 N N . ALA A 1 122 ? 0.371 0.212 -5.581 1.00 97.88 122 ALA A N 1
ATOM 942 C CA . ALA A 1 122 ? 1.428 0.531 -6.534 1.00 97.88 122 ALA A CA 1
ATOM 943 C C . ALA A 1 122 ? 2.088 1.868 -6.166 1.00 97.88 122 ALA A C 1
ATOM 945 O O . ALA A 1 122 ? 1.433 2.742 -5.594 1.00 97.88 122 ALA A O 1
ATOM 946 N N . ASN A 1 123 ? 3.371 2.032 -6.501 1.00 97.88 123 ASN A N 1
ATOM 947 C CA . ASN A 1 123 ? 4.048 3.308 -6.299 1.00 97.88 123 ASN A CA 1
ATOM 948 C C . ASN A 1 123 ? 3.345 4.419 -7.091 1.00 97.88 123 ASN A C 1
ATOM 950 O O . ASN A 1 123 ? 3.275 4.359 -8.316 1.00 97.88 123 ASN A O 1
ATOM 954 N N . GLY A 1 124 ? 2.847 5.421 -6.369 1.00 97.81 124 GLY A N 1
ATOM 955 C CA . GLY A 1 124 ? 2.288 6.653 -6.922 1.00 97.81 124 GLY A CA 1
ATOM 956 C C . GLY A 1 124 ? 3.197 7.870 -6.737 1.00 97.81 124 GLY A C 1
ATOM 957 O O . GLY A 1 124 ? 2.827 8.959 -7.162 1.00 97.81 124 GLY A O 1
ATOM 958 N N . PHE A 1 125 ? 4.362 7.710 -6.101 1.00 98.56 125 PHE A N 1
ATOM 959 C CA . PHE A 1 125 ? 5.319 8.796 -5.899 1.00 98.56 125 PHE A CA 1
ATOM 960 C C . PHE A 1 125 ? 6.200 9.030 -7.124 1.00 98.56 125 PHE A C 1
ATOM 962 O O . PHE A 1 125 ? 6.498 8.111 -7.894 1.00 98.56 125 PHE A O 1
ATOM 969 N N . THR A 1 126 ? 6.694 10.258 -7.238 1.00 98.19 126 THR A N 1
ATOM 970 C CA . THR A 1 126 ? 7.711 10.643 -8.215 1.00 98.19 126 THR A CA 1
ATOM 971 C C . THR A 1 126 ? 9.094 10.263 -7.696 1.00 98.19 126 THR A C 1
ATOM 973 O O . THR A 1 126 ? 9.471 10.631 -6.578 1.00 98.19 126 THR A O 1
ATOM 976 N N . ALA A 1 127 ? 9.853 9.542 -8.523 1.00 97.56 127 ALA A N 1
ATOM 977 C CA . ALA A 1 127 ? 11.209 9.120 -8.194 1.00 97.56 127 ALA A CA 1
ATOM 978 C C . ALA A 1 127 ? 12.184 10.306 -8.093 1.00 97.56 127 ALA A C 1
ATOM 980 O O . ALA A 1 127 ? 12.050 11.264 -8.861 1.00 97.56 127 ALA A O 1
ATOM 981 N N . PRO A 1 128 ? 13.199 10.227 -7.213 1.00 96.38 128 PRO A N 1
ATOM 982 C CA . PRO A 1 128 ? 14.349 11.124 -7.253 1.00 96.38 128 PRO A CA 1
ATOM 983 C C . PRO A 1 128 ? 15.096 11.048 -8.591 1.00 96.38 128 PRO A C 1
ATOM 985 O O . PRO A 1 128 ? 14.973 10.079 -9.347 1.00 96.38 128 PRO A O 1
ATOM 988 N N . GLU A 1 129 ? 15.935 12.048 -8.860 1.00 92.94 129 GLU A N 1
ATOM 989 C CA . GLU A 1 129 ? 16.771 12.073 -10.061 1.00 92.94 129 GLU A CA 1
ATOM 990 C C . GLU A 1 129 ? 17.666 10.824 -10.151 1.00 92.94 129 GLU A C 1
ATOM 992 O O . GLU A 1 129 ? 18.239 10.376 -9.157 1.00 92.94 129 GLU A O 1
ATOM 997 N N . ASN A 1 130 ? 17.783 10.249 -11.353 1.00 89.44 130 ASN A N 1
ATOM 998 C CA . ASN A 1 130 ? 18.577 9.045 -11.639 1.00 89.44 130 ASN A CA 1
ATOM 999 C C . ASN A 1 130 ? 18.205 7.799 -10.815 1.00 89.44 130 ASN A C 1
ATOM 1001 O O . ASN A 1 130 ? 18.965 6.830 -10.797 1.00 89.44 130 ASN A O 1
ATOM 1005 N N . LYS A 1 131 ? 17.029 7.783 -10.179 1.00 95.38 131 LYS A N 1
ATOM 1006 C CA . LYS A 1 131 ? 16.509 6.630 -9.443 1.00 95.38 131 LYS A CA 1
ATOM 1007 C C . LYS A 1 131 ? 15.191 6.126 -10.017 1.00 95.38 131 LYS A C 1
ATOM 1009 O O . LYS A 1 131 ? 14.490 6.817 -10.753 1.00 95.38 131 LYS A O 1
ATOM 1014 N N . GLU A 1 132 ? 14.863 4.893 -9.677 1.00 95.50 132 GLU A N 1
ATOM 1015 C CA . GLU A 1 132 ? 13.572 4.267 -9.927 1.00 95.50 132 GLU A CA 1
ATOM 1016 C C . GLU A 1 132 ? 13.074 3.577 -8.656 1.00 95.50 132 GLU A C 1
ATOM 1018 O O . GLU A 1 132 ? 13.856 3.275 -7.747 1.00 95.50 132 GLU A O 1
ATOM 1023 N N . PHE A 1 133 ? 11.757 3.391 -8.565 1.00 97.94 133 PHE A N 1
ATOM 1024 C CA . PHE A 1 133 ? 11.148 2.715 -7.425 1.00 97.94 133 PHE A CA 1
ATOM 1025 C C . PHE A 1 133 ? 11.666 1.278 -7.354 1.00 97.94 133 PHE A C 1
ATOM 1027 O O . PHE A 1 133 ? 11.632 0.556 -8.351 1.00 97.94 133 PHE A O 1
ATOM 1034 N N . ASP A 1 134 ? 12.140 0.871 -6.181 1.00 97.50 134 ASP A N 1
ATOM 1035 C CA . ASP A 1 134 ? 12.605 -0.491 -5.951 1.00 97.50 134 ASP A CA 1
ATOM 1036 C C . ASP A 1 134 ? 11.527 -1.316 -5.247 1.00 97.50 134 ASP A C 1
ATOM 1038 O O . ASP A 1 134 ? 11.031 -2.300 -5.796 1.00 97.50 134 ASP A O 1
ATOM 1042 N N . ILE A 1 135 ? 11.145 -0.905 -4.032 1.00 98.38 135 ILE A N 1
ATOM 1043 C CA . ILE A 1 135 ? 10.265 -1.682 -3.154 1.00 98.38 135 ILE A CA 1
ATOM 1044 C C . ILE A 1 135 ? 9.656 -0.809 -2.045 1.00 98.38 135 ILE A C 1
ATOM 1046 O O . ILE A 1 135 ? 10.098 0.318 -1.818 1.00 98.38 135 ILE A O 1
ATOM 1050 N N . TRP A 1 136 ? 8.654 -1.323 -1.330 1.00 98.69 136 TRP A N 1
ATOM 1051 C CA . TRP A 1 136 ? 8.174 -0.715 -0.089 1.00 98.69 136 TRP A CA 1
ATOM 1052 C C . TRP A 1 136 ? 8.934 -1.257 1.120 1.00 98.69 136 TRP A C 1
ATOM 1054 O O . TRP A 1 136 ? 9.231 -2.446 1.175 1.00 98.69 136 TRP A O 1
ATOM 1064 N N . GLU A 1 137 ? 9.184 -0.412 2.115 1.00 98.44 137 GLU A N 1
ATOM 1065 C CA . GLU A 1 137 ? 9.592 -0.819 3.458 1.00 98.44 137 GLU A CA 1
ATOM 1066 C C . GLU A 1 137 ? 8.431 -0.625 4.438 1.00 98.44 137 GLU A C 1
ATOM 1068 O O . GLU A 1 137 ? 7.846 0.458 4.523 1.00 98.44 137 GLU A O 1
ATOM 1073 N N . VAL A 1 138 ? 8.102 -1.673 5.192 1.00 98.06 138 VAL A N 1
ATOM 1074 C CA . VAL A 1 138 ? 7.053 -1.667 6.215 1.00 98.06 138 VAL A CA 1
ATOM 1075 C C . VAL A 1 138 ? 7.606 -2.301 7.481 1.00 98.06 138 VAL A C 1
ATOM 1077 O O . VAL A 1 138 ? 7.944 -3.478 7.485 1.00 98.06 138 VAL A O 1
ATOM 1080 N N . ASN A 1 139 ? 7.711 -1.532 8.569 1.00 93.56 139 ASN A N 1
ATOM 1081 C CA . ASN A 1 139 ? 8.292 -2.001 9.838 1.00 93.56 139 ASN A CA 1
ATOM 1082 C C . ASN A 1 139 ? 9.682 -2.672 9.680 1.00 93.56 139 ASN A C 1
ATOM 1084 O O . ASN A 1 139 ? 10.010 -3.593 10.424 1.00 93.56 139 ASN A O 1
ATOM 1088 N N . GLY A 1 140 ? 10.492 -2.216 8.717 1.00 94.06 140 GLY A N 1
ATOM 1089 C CA . GLY A 1 140 ? 11.815 -2.776 8.406 1.00 94.06 140 GLY A CA 1
ATOM 1090 C C . GLY A 1 140 ? 11.811 -3.975 7.447 1.00 94.06 140 GLY A C 1
ATOM 1091 O O . GLY A 1 140 ? 12.880 -4.434 7.048 1.00 94.06 140 GLY A O 1
ATOM 1092 N N . GLU A 1 141 ? 10.643 -4.472 7.037 1.00 97.19 141 GLU A N 1
ATOM 1093 C CA . GLU A 1 141 ? 10.518 -5.528 6.030 1.00 97.19 141 GLU A CA 1
ATOM 1094 C C . GLU A 1 141 ? 10.310 -4.943 4.632 1.00 97.19 141 GLU A C 1
ATOM 1096 O O . GLU A 1 141 ? 9.558 -3.986 4.448 1.00 97.19 141 GLU A O 1
ATOM 1101 N N . LYS A 1 142 ? 10.955 -5.543 3.626 1.00 97.88 142 LYS A N 1
ATOM 1102 C CA . LYS A 1 142 ? 10.834 -5.124 2.226 1.00 97.88 142 LYS A CA 1
ATOM 1103 C C . LYS A 1 142 ? 9.735 -5.909 1.520 1.00 97.88 142 LYS A C 1
ATOM 1105 O O . LYS A 1 142 ? 9.840 -7.125 1.379 1.00 97.88 142 LYS A O 1
ATOM 1110 N N . LEU A 1 143 ? 8.708 -5.214 1.041 1.00 98.12 143 LEU A N 1
ATOM 1111 C CA . LEU A 1 143 ? 7.514 -5.808 0.445 1.00 98.12 143 LEU A CA 1
ATOM 1112 C C . LEU A 1 143 ? 7.225 -5.226 -0.936 1.00 98.12 143 LEU A C 1
ATOM 1114 O O . LEU A 1 143 ? 7.262 -4.017 -1.158 1.00 98.12 143 LEU A O 1
ATOM 1118 N N . SER A 1 144 ? 6.892 -6.104 -1.879 1.00 97.25 144 SER A N 1
ATOM 1119 C CA . SER A 1 144 ? 6.506 -5.678 -3.224 1.00 97.25 144 SER A CA 1
ATOM 1120 C C . SER A 1 144 ? 5.149 -4.964 -3.201 1.00 97.25 144 SER A C 1
ATOM 1122 O O . SER A 1 144 ? 4.299 -5.288 -2.360 1.00 97.25 144 SER A O 1
ATOM 1124 N N . PRO A 1 145 ? 4.886 -4.045 -4.145 1.00 97.31 145 PRO A N 1
ATOM 1125 C CA . PRO A 1 145 ? 3.535 -3.559 -4.392 1.00 97.31 145 PRO A CA 1
ATOM 1126 C C . PRO A 1 145 ? 2.536 -4.710 -4.531 1.00 97.31 145 PRO A C 1
ATOM 1128 O O . PRO A 1 145 ? 2.879 -5.769 -5.052 1.00 97.31 145 PRO A O 1
ATOM 1131 N N . ASN A 1 146 ? 1.293 -4.491 -4.106 1.00 96.06 146 ASN A N 1
ATOM 1132 C CA . ASN A 1 146 ? 0.222 -5.490 -4.057 1.00 96.06 146 ASN A CA 1
ATOM 1133 C C . ASN A 1 146 ? 0.386 -6.623 -3.034 1.00 96.06 146 ASN A C 1
ATOM 1135 O O . ASN A 1 146 ? -0.530 -7.441 -2.948 1.00 96.06 146 ASN A O 1
ATOM 1139 N N . SER A 1 147 ? 1.472 -6.680 -2.254 1.00 97.50 147 SER A N 1
ATOM 1140 C CA . SER A 1 147 ? 1.537 -7.619 -1.123 1.00 97.50 147 SER A CA 1
ATOM 1141 C C . SER A 1 147 ? 0.543 -7.205 -0.031 1.00 97.50 147 SER A C 1
ATOM 1143 O O . SER A 1 147 ? 0.145 -6.040 0.057 1.00 97.50 147 SER A O 1
ATOM 1145 N N . GLU A 1 148 ? 0.130 -8.156 0.798 1.00 97.81 148 GLU A N 1
ATOM 1146 C CA . GLU A 1 148 ? -0.819 -7.932 1.887 1.00 97.81 148 GLU A CA 1
ATOM 1147 C C . GLU A 1 148 ? -0.116 -7.970 3.245 1.00 97.81 148 GLU A C 1
ATOM 1149 O O . GLU A 1 148 ? 0.777 -8.785 3.469 1.00 97.81 148 GLU A O 1
ATOM 1154 N N . ILE A 1 149 ? -0.535 -7.093 4.156 1.00 97.38 149 ILE A N 1
ATOM 1155 C CA . ILE A 1 149 ? -0.059 -7.027 5.543 1.00 97.38 149 ILE A CA 1
ATOM 1156 C C . ILE A 1 149 ? -1.244 -7.025 6.507 1.00 97.38 149 ILE A C 1
ATOM 1158 O O . ILE A 1 149 ? -2.327 -6.568 6.155 1.00 97.38 149 ILE A O 1
ATOM 1162 N N . THR A 1 150 ? -1.041 -7.482 7.742 1.00 97.25 150 THR A N 1
ATOM 1163 C CA . THR A 1 150 ? -2.008 -7.265 8.833 1.00 97.25 150 THR A CA 1
ATOM 1164 C C . THR A 1 150 ? -1.634 -5.994 9.590 1.00 97.25 150 THR A C 1
ATOM 1166 O O . THR A 1 150 ? -0.472 -5.813 9.950 1.00 97.25 150 THR A O 1
ATOM 1169 N N . VAL A 1 151 ? -2.597 -5.100 9.827 1.00 97.56 151 VAL A N 1
ATOM 1170 C CA . VAL A 1 151 ? -2.329 -3.775 10.411 1.00 97.56 151 VAL A CA 1
ATOM 1171 C C . VAL A 1 151 ? -2.861 -3.693 11.839 1.00 97.56 151 VAL A C 1
ATOM 1173 O O . VAL A 1 151 ? -4.038 -3.425 12.069 1.00 97.56 151 VAL A O 1
ATOM 1176 N N . ASP A 1 152 ? -1.985 -3.899 12.823 1.00 96.62 152 ASP A N 1
ATOM 1177 C CA . ASP A 1 152 ? -2.352 -3.907 14.251 1.00 96.62 152 ASP A CA 1
ATOM 1178 C C . ASP A 1 152 ? -2.142 -2.568 14.981 1.00 96.62 152 ASP A C 1
ATOM 1180 O O . ASP A 1 152 ? -2.522 -2.405 16.147 1.00 96.62 152 ASP A O 1
ATOM 1184 N N . LYS A 1 153 ? -1.520 -1.607 14.303 1.00 97.25 153 LYS A N 1
ATOM 1185 C CA . LYS A 1 153 ? -1.205 -0.263 14.793 1.00 97.25 153 LYS A CA 1
ATOM 1186 C C . LYS A 1 153 ? -1.045 0.683 13.609 1.00 97.25 153 LYS A C 1
ATOM 1188 O O . LYS A 1 153 ? -0.958 0.230 12.466 1.00 97.25 153 LYS A O 1
ATOM 1193 N N . ASP A 1 154 ? -0.944 1.974 13.898 1.00 98.31 154 ASP A N 1
ATOM 1194 C CA . ASP A 1 154 ? -0.591 2.959 12.881 1.00 98.31 154 ASP A CA 1
ATOM 1195 C C . ASP A 1 154 ? 0.711 2.545 12.180 1.00 98.31 154 ASP A C 1
ATOM 1197 O O . ASP A 1 154 ? 1.714 2.232 12.828 1.00 98.31 154 ASP A O 1
ATOM 1201 N N . THR A 1 155 ? 0.657 2.469 10.854 1.00 98.31 155 THR A N 1
ATOM 1202 C CA . THR A 1 155 ? 1.702 1.888 10.010 1.00 98.31 155 THR A CA 1
ATOM 1203 C C . THR A 1 155 ? 2.065 2.865 8.902 1.00 98.31 155 THR A C 1
ATOM 1205 O O . THR A 1 155 ? 1.197 3.339 8.171 1.00 98.31 155 THR A O 1
ATOM 1208 N N . VAL A 1 156 ? 3.361 3.138 8.764 1.00 98.44 156 VAL A N 1
ATOM 1209 C CA . VAL A 1 156 ? 3.917 3.953 7.680 1.00 98.44 156 VAL A CA 1
ATOM 1210 C C . VAL A 1 156 ? 4.617 3.025 6.694 1.00 98.44 156 VAL A C 1
ATOM 1212 O O . VAL A 1 156 ? 5.456 2.219 7.092 1.00 98.44 156 VAL A O 1
ATOM 1215 N N . ILE A 1 157 ? 4.259 3.140 5.421 1.00 98.69 157 ILE A N 1
ATOM 1216 C CA . ILE A 1 157 ? 4.844 2.395 4.307 1.00 98.69 157 ILE A CA 1
ATOM 1217 C C . ILE A 1 157 ? 5.769 3.347 3.546 1.00 98.69 157 ILE A C 1
ATOM 1219 O O . ILE A 1 157 ? 5.304 4.344 2.994 1.00 98.69 157 ILE A O 1
ATOM 1223 N N . THR A 1 158 ? 7.068 3.067 3.513 1.00 98.75 158 THR A N 1
ATOM 1224 C CA . THR A 1 158 ? 8.071 3.991 2.959 1.00 98.75 158 THR A CA 1
ATOM 1225 C C . THR A 1 158 ? 8.604 3.493 1.622 1.00 98.75 158 THR A C 1
ATOM 1227 O O . THR A 1 158 ? 8.970 2.326 1.502 1.00 98.75 158 THR A O 1
ATOM 1230 N N . ALA A 1 159 ? 8.652 4.356 0.604 1.00 98.69 159 ALA A N 1
ATOM 1231 C CA . ALA A 1 159 ? 9.244 4.007 -0.687 1.00 98.69 159 ALA A CA 1
ATOM 1232 C C . ALA A 1 159 ? 10.768 3.905 -0.577 1.00 98.69 159 ALA A C 1
ATOM 1234 O O . ALA A 1 159 ? 11.428 4.818 -0.075 1.00 98.69 159 ALA A O 1
ATOM 1235 N N . ILE A 1 160 ? 11.324 2.820 -1.111 1.00 98.44 160 ILE A N 1
ATOM 1236 C CA . ILE A 1 160 ? 12.761 2.632 -1.285 1.00 98.44 160 ILE A CA 1
ATOM 1237 C C . ILE A 1 160 ? 13.094 2.752 -2.770 1.00 98.44 160 ILE A C 1
ATOM 1239 O O . ILE A 1 160 ? 12.401 2.209 -3.635 1.00 98.44 160 ILE A O 1
ATOM 1243 N N . TRP A 1 161 ? 14.175 3.472 -3.056 1.00 98.12 161 TRP A N 1
ATOM 1244 C CA . TRP A 1 161 ? 14.604 3.825 -4.404 1.00 98.12 161 TRP A CA 1
ATOM 1245 C C . TRP A 1 161 ? 15.966 3.210 -4.704 1.00 98.12 161 TRP A C 1
ATOM 1247 O O . TRP A 1 161 ? 16.851 3.202 -3.846 1.00 98.12 161 TRP A O 1
ATOM 1257 N N . LYS A 1 162 ? 16.167 2.767 -5.943 1.00 94.88 162 LYS A N 1
ATOM 1258 C CA . LYS A 1 162 ? 17.470 2.316 -6.448 1.00 94.88 162 LYS A CA 1
ATOM 1259 C C . LYS A 1 162 ? 17.920 3.185 -7.609 1.00 94.88 162 LYS A C 1
ATOM 1261 O O . LYS A 1 162 ? 17.098 3.784 -8.294 1.00 94.88 162 LYS A O 1
ATOM 1266 N N . ASN A 1 163 ? 19.226 3.250 -7.834 1.00 92.88 163 ASN A N 1
ATOM 1267 C CA . ASN A 1 163 ? 19.770 3.957 -8.988 1.00 92.88 163 ASN A CA 1
ATOM 1268 C C . ASN A 1 163 ? 19.335 3.257 -10.276 1.00 92.88 163 ASN A C 1
ATOM 1270 O O . ASN A 1 163 ? 19.382 2.028 -10.361 1.00 92.88 163 ASN A O 1
ATOM 1274 N N . LYS A 1 164 ? 18.959 4.044 -11.283 1.00 87.00 164 LYS A N 1
ATOM 1275 C CA . LYS A 1 164 ? 18.755 3.533 -12.634 1.00 87.00 164 LYS A CA 1
ATOM 1276 C C . LYS A 1 164 ? 20.074 2.966 -13.141 1.00 87.00 164 LYS A C 1
ATOM 1278 O O . LYS A 1 164 ? 21.128 3.586 -12.993 1.00 87.00 164 LYS A O 1
ATOM 1283 N N . THR A 1 165 ? 20.009 1.797 -13.761 1.00 76.94 165 THR A N 1
ATOM 1284 C CA . THR A 1 165 ? 21.158 1.278 -14.504 1.00 76.94 165 THR A CA 1
ATOM 1285 C C . THR A 1 165 ? 21.304 2.140 -15.760 1.00 76.94 165 THR A C 1
ATOM 1287 O O . THR A 1 165 ? 20.300 2.325 -16.450 1.00 76.94 165 THR A O 1
ATOM 1290 N N . PRO A 1 166 ? 22.487 2.705 -16.071 1.00 65.00 166 PRO A N 1
ATOM 1291 C CA . PRO A 1 166 ? 22.670 3.443 -17.313 1.00 65.00 166 PRO A CA 1
ATOM 1292 C C . PRO A 1 166 ? 22.360 2.512 -18.483 1.00 65.00 166 PRO A C 1
ATOM 1294 O O . PRO A 1 166 ? 23.028 1.488 -18.649 1.00 65.00 166 PRO A O 1
ATOM 1297 N N . GLU A 1 167 ? 21.345 2.844 -19.280 1.00 58.53 167 GLU A N 1
ATOM 1298 C CA . GLU A 1 167 ? 21.113 2.144 -20.537 1.00 58.53 167 GLU A CA 1
ATOM 1299 C C . GLU A 1 167 ? 22.352 2.357 -21.405 1.00 58.53 167 GLU A C 1
ATOM 1301 O O . GLU A 1 167 ? 22.676 3.476 -21.805 1.00 58.53 167 GLU A O 1
ATOM 1306 N N . THR A 1 168 ? 23.106 1.286 -21.639 1.00 52.59 168 THR A N 1
ATOM 1307 C CA . THR A 1 168 ? 24.204 1.329 -22.599 1.00 52.59 168 THR A CA 1
ATOM 1308 C C . THR A 1 168 ? 23.545 1.433 -23.974 1.00 52.59 168 THR A C 1
ATOM 1310 O O . THR A 1 168 ? 22.788 0.524 -24.324 1.00 52.59 168 THR A O 1
ATOM 1313 N N . PRO A 1 169 ? 23.751 2.514 -24.751 1.00 56.44 169 PRO A N 1
ATOM 1314 C CA . PRO A 1 169 ? 23.165 2.589 -26.081 1.00 56.44 169 PRO A CA 1
ATOM 1315 C C . PRO A 1 169 ? 23.660 1.393 -26.910 1.00 56.44 169 PRO A C 1
ATOM 1317 O O . PRO A 1 169 ? 24.822 0.994 -26.760 1.00 56.44 169 PRO A O 1
ATOM 1320 N N . PRO A 1 170 ? 22.813 0.792 -27.766 1.00 56.28 170 PRO A N 1
ATOM 1321 C CA . PRO A 1 170 ? 23.226 -0.338 -28.581 1.00 56.28 170 PRO A CA 1
ATOM 1322 C C . PRO A 1 170 ? 24.411 0.080 -29.456 1.00 56.28 170 PRO A C 1
ATOM 1324 O O . PRO A 1 170 ? 24.326 1.038 -30.226 1.00 56.28 170 PRO A O 1
ATOM 1327 N N . VAL A 1 171 ? 25.531 -0.631 -29.326 1.00 59.00 171 VAL A N 1
ATOM 1328 C CA . VAL A 1 171 ? 26.698 -0.435 -30.188 1.00 59.00 171 VAL A CA 1
ATOM 1329 C C . VAL A 1 171 ? 26.310 -0.897 -31.590 1.00 59.00 171 VAL A C 1
ATOM 1331 O O . VAL A 1 171 ? 26.185 -2.092 -31.847 1.00 59.00 171 VAL A O 1
ATOM 1334 N N . THR A 1 172 ? 26.087 0.042 -32.504 1.00 68.88 172 THR A N 1
ATOM 1335 C CA . THR A 1 172 ? 25.879 -0.274 -33.919 1.00 68.88 172 THR A CA 1
ATOM 1336 C C . THR A 1 172 ? 27.222 -0.631 -34.553 1.00 68.88 172 THR A C 1
ATOM 1338 O O . THR A 1 172 ? 28.106 0.221 -34.656 1.00 68.88 172 THR A O 1
ATOM 1341 N N . GLU A 1 173 ? 27.386 -1.889 -34.966 1.00 84.44 173 GLU A N 1
ATOM 1342 C CA . GLU A 1 173 ? 28.563 -2.370 -35.700 1.00 84.44 173 GLU A CA 1
ATOM 1343 C C . GLU A 1 173 ? 28.658 -1.647 -37.057 1.00 84.44 173 GLU A C 1
ATOM 1345 O O . GLU A 1 173 ? 27.680 -1.595 -37.810 1.00 84.44 173 GLU A O 1
ATOM 1350 N N . LYS A 1 174 ? 29.822 -1.062 -37.365 1.00 90.88 174 LYS A N 1
ATOM 1351 C CA . LYS A 1 174 ? 30.078 -0.366 -38.632 1.00 90.88 174 LYS A CA 1
ATOM 1352 C C . LYS A 1 174 ? 30.927 -1.215 -39.572 1.00 90.88 174 LYS A C 1
ATOM 1354 O O . LYS A 1 174 ? 31.814 -1.932 -39.121 1.00 90.88 174 LYS A O 1
ATOM 1359 N N . VAL A 1 175 ? 30.675 -1.082 -40.869 1.00 95.69 175 VAL A N 1
ATOM 1360 C CA . VAL A 1 175 ? 31.350 -1.803 -41.957 1.00 95.69 175 VAL A CA 1
ATOM 1361 C C . VAL A 1 175 ? 31.704 -0.842 -43.093 1.00 95.69 175 VAL A C 1
ATOM 1363 O O . VAL A 1 175 ? 31.167 0.269 -43.171 1.00 95.69 175 VAL A O 1
ATOM 1366 N N . LYS A 1 176 ? 32.621 -1.251 -43.973 1.00 97.06 176 LYS A N 1
ATOM 1367 C CA . LYS A 1 176 ? 33.170 -0.412 -45.046 1.00 97.06 176 LYS A CA 1
ATOM 1368 C C . LYS A 1 176 ? 32.897 -0.973 -46.437 1.00 97.06 176 LYS A C 1
ATOM 1370 O O . LYS A 1 176 ? 32.991 -2.174 -46.657 1.00 97.06 176 LYS A O 1
ATOM 1375 N N . VAL A 1 177 ? 32.647 -0.090 -47.400 1.00 97.50 177 VAL A N 1
ATOM 1376 C CA . VAL A 1 177 ? 32.709 -0.400 -48.834 1.00 97.50 177 VAL A CA 1
ATOM 1377 C C . VAL A 1 177 ? 33.949 0.252 -49.429 1.00 97.50 177 VAL A C 1
ATOM 1379 O O . VAL A 1 177 ? 34.137 1.466 -49.314 1.00 97.50 177 VAL A O 1
ATOM 1382 N N . ILE A 1 178 ? 34.800 -0.565 -50.045 1.00 97.88 178 ILE A N 1
ATOM 1383 C CA . ILE A 1 178 ? 36.098 -0.177 -50.600 1.00 97.88 178 ILE A CA 1
ATOM 1384 C C . ILE A 1 178 ? 36.094 -0.510 -52.088 1.00 97.88 178 ILE A C 1
ATOM 1386 O O . ILE A 1 178 ? 35.785 -1.638 -52.456 1.00 97.88 178 ILE A O 1
ATOM 1390 N N . TYR A 1 179 ? 36.459 0.441 -52.944 1.00 97.88 179 TYR A N 1
ATOM 1391 C CA . TYR A 1 179 ? 36.565 0.200 -54.382 1.00 97.88 179 TYR A CA 1
ATOM 1392 C C . TYR A 1 179 ? 38.005 -0.127 -54.779 1.00 97.88 179 TYR A C 1
ATOM 1394 O O . TYR A 1 179 ? 38.933 0.590 -54.407 1.00 97.88 179 TYR A O 1
ATOM 1402 N N . ASP A 1 180 ? 38.176 -1.183 -55.567 1.00 97.44 180 ASP A N 1
ATOM 1403 C CA . ASP A 1 180 ? 39.453 -1.631 -56.120 1.00 97.44 180 ASP A CA 1
ATOM 1404 C C . ASP A 1 180 ? 39.466 -1.421 -57.641 1.00 97.44 180 ASP A C 1
ATOM 1406 O O . ASP A 1 180 ? 38.578 -1.887 -58.358 1.00 97.44 180 ASP A O 1
ATOM 1410 N N . ALA A 1 181 ? 40.486 -0.720 -58.140 1.00 96.62 181 ALA A N 1
ATOM 1411 C CA . ALA A 1 181 ? 40.640 -0.381 -59.551 1.00 96.62 181 ALA A CA 1
ATOM 1412 C C . ALA A 1 181 ? 40.982 -1.584 -60.445 1.00 96.62 181 ALA A C 1
ATOM 1414 O O . ALA A 1 181 ? 40.800 -1.498 -61.661 1.00 96.62 181 ALA A O 1
ATOM 1415 N N . ASN A 1 182 ? 41.510 -2.675 -59.875 1.00 96.25 182 ASN A N 1
ATOM 1416 C CA . ASN A 1 182 ? 41.830 -3.926 -60.572 1.00 96.25 182 ASN A CA 1
ATOM 1417 C C . ASN A 1 182 ? 42.528 -3.733 -61.928 1.00 96.25 182 ASN A C 1
ATOM 1419 O O . ASN A 1 182 ? 41.977 -3.994 -63.000 1.00 96.25 182 ASN A O 1
ATOM 1423 N N . GLY A 1 183 ? 43.748 -3.203 -61.875 1.00 92.88 183 GLY A N 1
ATOM 1424 C CA . GLY A 1 183 ? 44.558 -2.892 -63.054 1.00 92.88 183 GLY A CA 1
ATOM 1425 C C . GLY A 1 183 ? 44.284 -1.519 -63.673 1.00 92.88 183 GLY A C 1
ATOM 1426 O O . GLY A 1 183 ? 45.114 -1.046 -64.448 1.00 92.88 183 GLY A O 1
ATOM 1427 N N . GLY A 1 184 ? 43.167 -0.864 -63.333 1.00 94.75 184 GLY A N 1
ATOM 1428 C CA . GLY A 1 184 ? 42.960 0.565 -63.583 1.00 94.75 184 GLY A CA 1
ATOM 1429 C C . GLY A 1 184 ? 43.798 1.444 -62.647 1.00 94.75 184 GLY A C 1
ATOM 1430 O O . GLY A 1 184 ? 44.517 0.945 -61.780 1.00 94.75 184 GLY A O 1
ATOM 1431 N N . SER A 1 185 ? 43.698 2.765 -62.801 1.00 94.31 185 SER A N 1
ATOM 1432 C CA . SER A 1 185 ? 44.396 3.739 -61.946 1.00 94.31 185 SER A CA 1
ATOM 1433 C C . SER A 1 185 ? 43.457 4.796 -61.355 1.00 94.31 185 SER A C 1
ATOM 1435 O O . SER A 1 185 ? 42.351 5.017 -61.847 1.00 94.31 185 SER A O 1
ATOM 1437 N N . GLY A 1 186 ? 43.894 5.453 -60.278 1.00 94.44 186 GLY A N 1
ATOM 1438 C CA . GLY A 1 186 ? 43.092 6.408 -59.505 1.00 94.44 186 GLY A CA 1
ATOM 1439 C C . GLY A 1 186 ? 42.600 5.830 -58.175 1.00 94.44 186 GLY A C 1
ATOM 1440 O O . GLY A 1 186 ? 42.989 4.734 -57.777 1.00 94.44 186 GLY A O 1
ATOM 1441 N N . ASN A 1 187 ? 41.752 6.583 -57.478 1.00 92.62 187 ASN A N 1
ATOM 1442 C CA . ASN A 1 187 ? 41.272 6.260 -56.135 1.00 92.62 187 ASN A CA 1
ATOM 1443 C C . ASN A 1 187 ? 39.828 6.740 -55.955 1.00 92.62 187 ASN A C 1
ATOM 1445 O O . ASN A 1 187 ? 39.472 7.825 -56.408 1.00 92.62 187 ASN A O 1
ATOM 1449 N N . MET A 1 188 ? 39.021 5.942 -55.260 1.00 95.75 188 MET A N 1
ATOM 1450 C CA . MET A 1 188 ? 37.643 6.270 -54.890 1.00 95.75 188 MET A CA 1
ATOM 1451 C C . MET A 1 188 ? 37.506 6.259 -53.364 1.00 95.75 188 MET A C 1
ATOM 1453 O O . MET A 1 188 ? 38.204 5.508 -52.681 1.00 95.75 188 MET A O 1
ATOM 1457 N N . GLU A 1 189 ? 36.633 7.112 -52.826 1.00 94.56 189 GLU A N 1
ATOM 1458 C CA . GLU A 1 189 ? 36.445 7.235 -51.379 1.00 94.56 189 GLU A CA 1
ATOM 1459 C C . GLU A 1 189 ? 35.859 5.960 -50.763 1.00 94.56 189 GLU A C 1
ATOM 1461 O O . GLU A 1 189 ? 34.924 5.354 -51.289 1.00 94.56 189 GLU A O 1
ATOM 1466 N N . VAL A 1 190 ? 36.394 5.580 -49.602 1.00 95.44 190 VAL A N 1
ATOM 1467 C CA . VAL A 1 190 ? 35.853 4.491 -48.784 1.00 95.44 190 VAL A CA 1
ATOM 1468 C C . VAL A 1 190 ? 34.586 4.974 -48.087 1.00 95.44 190 VAL A C 1
ATOM 1470 O O . VAL A 1 190 ? 34.593 6.019 -47.434 1.00 95.44 190 VAL A O 1
ATOM 1473 N N . LYS A 1 191 ? 33.505 4.193 -48.168 1.00 96.75 191 LYS A N 1
ATOM 1474 C CA . LYS A 1 191 ? 32.255 4.495 -47.460 1.00 96.75 191 LYS A CA 1
ATOM 1475 C C . LYS A 1 191 ? 32.141 3.664 -46.189 1.00 96.75 191 LYS A C 1
ATOM 1477 O O . LYS A 1 191 ? 32.211 2.446 -46.258 1.00 96.75 191 LYS A O 1
ATOM 1482 N N . GLU A 1 192 ? 31.897 4.312 -45.053 1.00 96.19 192 GLU A N 1
ATOM 1483 C CA . GLU A 1 192 ? 31.556 3.654 -43.785 1.00 96.19 192 GLU A CA 1
ATOM 1484 C C . GLU A 1 192 ? 30.045 3.756 -43.515 1.00 96.19 192 GLU A C 1
ATOM 1486 O O . GLU A 1 192 ? 29.433 4.803 -43.752 1.00 96.19 192 GLU A O 1
ATOM 1491 N N . LEU A 1 193 ? 29.439 2.667 -43.042 1.00 94.19 193 LEU A N 1
ATOM 1492 C CA . LEU A 1 193 ? 27.993 2.523 -42.829 1.00 94.19 193 LEU A CA 1
ATOM 1493 C C . LEU A 1 193 ? 27.689 1.557 -41.671 1.00 94.19 193 LEU A C 1
ATOM 1495 O O . LEU A 1 193 ? 28.547 0.779 -41.262 1.00 94.19 193 LEU A O 1
ATOM 1499 N N . ASN A 1 194 ? 26.459 1.585 -41.152 1.00 92.75 194 ASN A N 1
ATOM 1500 C CA . ASN A 1 194 ? 25.999 0.597 -40.171 1.00 92.75 194 ASN A CA 1
ATOM 1501 C C . ASN A 1 194 ? 25.771 -0.753 -40.863 1.00 92.75 194 ASN A C 1
ATOM 1503 O O . ASN A 1 194 ? 25.178 -0.794 -41.942 1.00 92.75 194 ASN A O 1
ATOM 1507 N N . LYS A 1 195 ? 26.188 -1.854 -40.240 1.00 92.62 195 LYS A N 1
ATOM 1508 C CA . LYS A 1 195 ? 25.976 -3.219 -40.741 1.00 92.62 195 LYS A CA 1
ATOM 1509 C C . LYS A 1 195 ? 24.514 -3.466 -41.133 1.00 92.62 195 LYS A C 1
ATOM 1511 O O . LYS A 1 195 ? 23.605 -3.119 -40.382 1.00 92.62 195 LYS A O 1
ATOM 1516 N N . GLY A 1 196 ? 24.300 -4.043 -42.313 1.00 92.06 196 GLY A N 1
ATOM 1517 C CA . GLY A 1 196 ? 22.976 -4.297 -42.886 1.00 92.06 196 GLY A CA 1
ATOM 1518 C C . GLY A 1 196 ? 22.357 -3.098 -43.608 1.00 92.06 196 GLY A C 1
ATOM 1519 O O . GLY A 1 196 ? 21.228 -3.190 -44.090 1.00 92.06 196 GLY A O 1
ATOM 1520 N N . SER A 1 197 ? 23.066 -1.967 -43.713 1.00 95.06 197 SER A N 1
ATOM 1521 C CA . SER A 1 197 ? 22.577 -0.845 -44.520 1.00 95.06 197 SER A CA 1
ATOM 1522 C C . SER A 1 197 ? 22.601 -1.195 -46.005 1.00 95.06 197 SER A C 1
ATOM 1524 O O . SER A 1 197 ? 23.507 -1.871 -46.500 1.00 95.06 197 SER A O 1
ATOM 1526 N N . LYS A 1 198 ? 21.616 -0.656 -46.720 1.00 96.88 198 LYS A N 1
ATOM 1527 C CA . LYS A 1 198 ? 21.614 -0.606 -48.178 1.00 96.88 198 LYS A CA 1
ATOM 1528 C C . LYS A 1 198 ? 22.638 0.411 -48.672 1.00 96.88 198 LYS A C 1
ATOM 1530 O O . LYS A 1 198 ? 22.799 1.480 -48.080 1.00 96.88 198 LYS A O 1
ATOM 1535 N N . TYR A 1 199 ? 23.317 0.080 -49.759 1.00 97.31 199 TYR A N 1
ATOM 1536 C CA . TYR A 1 199 ? 24.328 0.919 -50.377 1.00 97.31 199 TYR A CA 1
ATOM 1537 C C . TYR A 1 199 ? 24.262 0.815 -51.901 1.00 97.31 199 TYR A C 1
ATOM 1539 O O . TYR A 1 199 ? 24.271 -0.278 -52.459 1.00 97.31 199 TYR A O 1
ATOM 1547 N N . THR A 1 200 ? 24.215 1.966 -52.566 1.00 97.94 200 THR A N 1
ATOM 1548 C CA . THR A 1 200 ? 24.228 2.072 -54.026 1.00 97.94 200 THR A CA 1
ATOM 1549 C C . THR A 1 200 ? 25.664 2.124 -54.535 1.00 97.94 200 THR A C 1
ATOM 1551 O O . THR A 1 200 ? 26.435 2.997 -54.125 1.00 97.94 200 THR A O 1
ATOM 1554 N N . LEU A 1 201 ? 26.019 1.219 -55.446 1.00 97.25 201 LEU A N 1
ATOM 1555 C CA . LEU A 1 201 ? 27.340 1.187 -56.061 1.00 97.25 201 LEU A CA 1
ATOM 1556 C C . LEU A 1 201 ? 27.576 2.443 -56.904 1.00 97.25 201 LEU A C 1
ATOM 1558 O O . LEU A 1 201 ? 26.745 2.838 -57.720 1.00 97.25 201 LEU A O 1
ATOM 1562 N N . LEU A 1 202 ? 28.726 3.079 -56.710 1.00 97.25 202 LEU A N 1
ATOM 1563 C CA . LEU A 1 202 ? 29.080 4.339 -57.346 1.00 97.25 202 LEU A CA 1
ATOM 1564 C C . LEU A 1 202 ? 29.390 4.135 -58.830 1.00 97.25 202 LEU A C 1
ATOM 1566 O O . LEU A 1 202 ? 29.777 3.052 -59.270 1.00 97.25 202 LEU A O 1
ATOM 1570 N N . ALA A 1 203 ? 29.262 5.205 -59.611 1.00 96.94 203 ALA A N 1
ATOM 1571 C CA . ALA A 1 203 ? 29.824 5.241 -60.954 1.00 96.94 203 ALA A CA 1
ATOM 1572 C C . ALA A 1 203 ? 31.346 5.030 -60.911 1.00 96.94 203 ALA A C 1
ATOM 1574 O O . ALA A 1 203 ? 32.002 5.401 -59.936 1.00 96.94 203 ALA A O 1
ATOM 1575 N N . ASN A 1 204 ? 31.911 4.450 -61.973 1.00 96.25 204 ASN A N 1
ATOM 1576 C CA . ASN A 1 204 ? 33.354 4.257 -62.071 1.00 96.25 204 ASN A CA 1
ATOM 1577 C C . ASN A 1 204 ? 34.103 5.594 -61.989 1.00 96.25 204 ASN A C 1
ATOM 1579 O O . ASN A 1 204 ? 33.972 6.436 -62.875 1.00 96.25 204 ASN A O 1
ATOM 1583 N N . GLY A 1 205 ? 34.909 5.750 -60.938 1.00 95.25 205 GLY A N 1
ATOM 1584 C CA . GLY A 1 205 ? 35.828 6.873 -60.757 1.00 95.25 205 GLY A CA 1
ATOM 1585 C C . GLY A 1 205 ? 37.269 6.573 -61.182 1.00 95.25 205 GLY A C 1
ATOM 1586 O O . GLY A 1 205 ? 38.111 7.467 -61.126 1.00 95.25 205 GLY A O 1
ATOM 1587 N N . PHE A 1 206 ? 37.580 5.338 -61.592 1.00 97.62 206 PHE A N 1
ATOM 1588 C CA . PHE A 1 206 ? 38.924 4.950 -62.020 1.00 97.62 206 PHE A CA 1
ATOM 1589 C C . PHE A 1 206 ? 39.177 5.254 -63.497 1.00 97.62 206 PHE A C 1
ATOM 1591 O O . PHE A 1 206 ? 38.277 5.203 -64.337 1.00 97.62 206 PHE A O 1
ATOM 1598 N N . THR A 1 207 ? 40.444 5.486 -63.832 1.00 96.06 207 THR A N 1
ATOM 1599 C CA . THR A 1 207 ? 40.925 5.530 -65.213 1.00 96.06 207 THR A CA 1
ATOM 1600 C C . THR A 1 207 ? 41.161 4.110 -65.721 1.00 96.06 207 THR A C 1
ATOM 1602 O O . THR A 1 207 ? 41.825 3.305 -65.063 1.00 96.06 207 THR A O 1
ATOM 1605 N N . ALA A 1 208 ? 40.611 3.804 -66.897 1.00 95.75 208 ALA A N 1
ATOM 1606 C CA . ALA A 1 208 ? 40.700 2.477 -67.491 1.00 95.75 208 ALA A CA 1
ATOM 1607 C C . ALA A 1 208 ? 42.143 2.105 -67.888 1.00 95.75 208 ALA A C 1
ATOM 1609 O O . ALA A 1 208 ? 42.902 2.973 -68.332 1.00 95.75 208 ALA A O 1
ATOM 1610 N N . PRO A 1 209 ? 42.517 0.815 -67.808 1.00 94.06 209 PRO A N 1
ATOM 1611 C CA . PRO A 1 209 ? 43.735 0.309 -68.431 1.00 94.06 209 PRO A CA 1
ATOM 1612 C C . PRO A 1 209 ? 43.754 0.570 -69.945 1.00 94.06 209 PRO A C 1
ATOM 1614 O O . PRO A 1 209 ? 42.710 0.706 -70.588 1.00 94.06 209 PRO A O 1
ATOM 1617 N N . ALA A 1 210 ? 44.948 0.580 -70.544 1.00 91.88 210 ALA A N 1
ATOM 1618 C CA . ALA A 1 210 ? 45.102 0.809 -71.980 1.00 91.88 210 ALA A CA 1
ATOM 1619 C C . ALA A 1 210 ? 44.258 -0.173 -72.816 1.00 91.88 210 ALA A C 1
ATOM 1621 O O . ALA A 1 210 ? 44.299 -1.381 -72.594 1.00 91.88 210 ALA A O 1
ATOM 1622 N N . LYS A 1 211 ? 43.541 0.365 -73.815 1.00 89.69 211 LYS A N 1
ATOM 1623 C CA . LYS A 1 211 ? 42.650 -0.374 -74.731 1.00 89.69 211 LYS A CA 1
ATOM 1624 C C . LYS A 1 211 ? 41.473 -1.093 -74.053 1.00 89.69 211 LYS A C 1
ATOM 1626 O O . LYS A 1 211 ? 40.905 -1.995 -74.660 1.00 89.69 211 LYS A O 1
ATOM 1631 N N . LYS A 1 212 ? 41.079 -0.691 -72.841 1.00 93.94 212 LYS A N 1
ATOM 1632 C CA . LYS A 1 212 ? 39.901 -1.228 -72.148 1.00 93.94 212 LYS A CA 1
ATOM 1633 C C . LYS A 1 212 ? 38.877 -0.147 -71.819 1.00 93.94 212 LYS A C 1
AT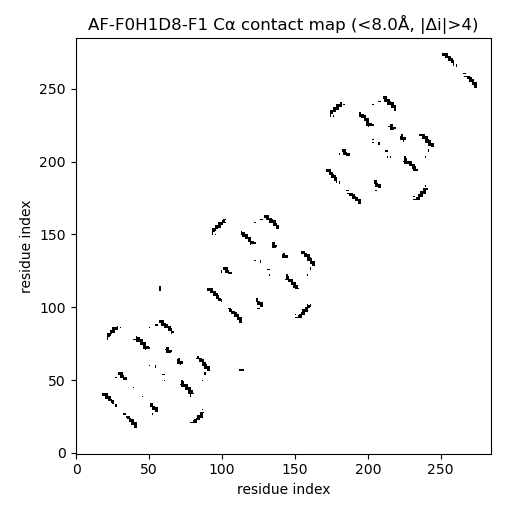OM 1635 O O . LYS A 1 212 ? 39.213 1.031 -71.722 1.00 93.94 212 LYS A O 1
ATOM 1640 N N . LYS A 1 213 ? 37.630 -0.563 -71.608 1.00 94.00 213 LYS A N 1
ATOM 1641 C CA . LYS A 1 213 ? 36.535 0.257 -71.071 1.00 94.00 213 LYS A CA 1
ATOM 1642 C C . LYS A 1 213 ? 35.924 -0.409 -69.839 1.00 94.00 213 LYS A C 1
ATOM 1644 O O . LYS A 1 213 ? 36.031 -1.623 -69.658 1.00 94.00 213 LYS A O 1
ATOM 1649 N N . PHE A 1 214 ? 35.333 0.401 -68.964 1.00 96.69 214 PHE A N 1
ATOM 1650 C CA . PHE A 1 214 ? 34.665 -0.087 -67.760 1.00 96.69 214 PHE A CA 1
ATOM 1651 C C . PHE A 1 214 ? 33.410 -0.877 -68.144 1.00 96.69 214 PHE A C 1
ATOM 1653 O O . PHE A 1 214 ? 32.545 -0.342 -68.836 1.00 96.69 214 PHE A O 1
ATOM 1660 N N . LYS A 1 215 ? 33.322 -2.128 -67.689 1.00 96.12 215 LYS A N 1
ATOM 1661 C CA . LYS A 1 215 ? 32.171 -3.013 -67.907 1.00 96.12 215 LYS A CA 1
ATOM 1662 C C . LYS A 1 215 ? 31.197 -2.963 -66.728 1.00 96.12 215 LYS A C 1
ATOM 1664 O O . LYS A 1 215 ? 29.988 -2.962 -66.929 1.00 96.12 215 LYS A O 1
ATOM 1669 N N . GLY A 1 216 ? 31.720 -2.928 -65.503 1.00 96.62 216 GLY A N 1
ATOM 1670 C CA . GLY A 1 216 ? 30.924 -3.004 -64.282 1.00 96.62 216 GLY A CA 1
ATOM 1671 C C . GLY A 1 216 ? 31.779 -3.267 -63.048 1.00 96.62 216 GLY A C 1
ATOM 1672 O O . GLY A 1 216 ? 33.008 -3.211 -63.093 1.00 96.62 216 GLY A O 1
ATOM 1673 N N . TRP A 1 217 ? 31.117 -3.568 -61.942 1.00 98.12 217 TRP A N 1
ATOM 1674 C CA . TRP A 1 217 ? 31.728 -3.933 -60.673 1.00 98.12 217 TRP A CA 1
ATOM 1675 C C . TRP A 1 217 ? 31.629 -5.435 -60.427 1.00 98.12 217 TRP A C 1
ATOM 1677 O O . TRP A 1 217 ? 30.747 -6.105 -60.952 1.00 98.12 217 TRP A O 1
ATOM 1687 N N . LYS A 1 218 ? 32.507 -5.966 -59.582 1.00 97.50 218 LYS A N 1
ATOM 1688 C CA . LYS A 1 218 ? 32.462 -7.342 -59.097 1.00 97.50 218 LYS A CA 1
ATOM 1689 C C . LYS A 1 218 ? 32.651 -7.366 -57.588 1.00 97.50 218 LYS A C 1
ATOM 1691 O O . LYS A 1 218 ? 33.565 -6.731 -57.071 1.00 97.50 218 LYS A O 1
ATOM 1696 N N . ILE A 1 219 ? 31.802 -8.111 -56.890 1.00 96.94 219 ILE A N 1
ATOM 1697 C CA . ILE A 1 219 ? 31.910 -8.351 -55.448 1.00 96.94 219 ILE A CA 1
ATOM 1698 C C . ILE A 1 219 ? 31.912 -9.862 -55.244 1.00 96.94 219 ILE A C 1
ATOM 1700 O O . ILE A 1 219 ? 30.933 -10.540 -55.556 1.00 96.94 219 ILE A O 1
ATOM 1704 N N . GLY A 1 220 ? 33.026 -10.411 -54.754 1.00 93.69 220 GLY A N 1
ATOM 1705 C CA . GLY A 1 220 ? 33.224 -11.861 -54.759 1.00 93.69 220 GLY A CA 1
ATOM 1706 C C . GLY A 1 220 ? 33.229 -12.391 -56.193 1.00 93.69 220 GLY A C 1
ATOM 1707 O O . GLY A 1 220 ? 34.093 -12.010 -56.977 1.00 93.69 220 GLY A O 1
ATOM 1708 N N . GLU A 1 221 ? 32.268 -13.246 -56.549 1.00 93.69 221 GLU A N 1
ATOM 1709 C CA . GLU A 1 221 ? 32.122 -13.791 -57.908 1.00 93.69 221 GLU A CA 1
ATOM 1710 C C . GLU A 1 221 ? 31.021 -13.116 -58.739 1.00 93.69 221 GLU A C 1
ATOM 1712 O O . GLU A 1 221 ? 30.984 -13.300 -59.954 1.00 93.69 221 GLU A O 1
ATOM 1717 N N . THR A 1 222 ? 30.177 -12.295 -58.115 1.00 96.38 222 THR A N 1
ATOM 1718 C CA . THR A 1 222 ? 28.997 -11.694 -58.748 1.00 96.38 222 THR A CA 1
ATOM 1719 C C . THR A 1 222 ? 29.339 -10.352 -59.395 1.00 96.38 222 THR A C 1
ATOM 1721 O O . THR A 1 222 ? 29.990 -9.513 -58.768 1.00 96.38 222 THR A O 1
ATOM 1724 N N . GLU A 1 223 ? 28.891 -10.140 -60.637 1.00 96.31 223 GLU A N 1
ATOM 1725 C CA . GLU A 1 223 ? 29.001 -8.858 -61.349 1.00 96.31 223 GLU A CA 1
ATOM 1726 C C . GLU A 1 223 ? 27.776 -7.965 -61.090 1.00 96.31 223 GLU A C 1
ATOM 1728 O O . GLU A 1 223 ? 26.650 -8.453 -61.003 1.00 96.31 223 GLU A O 1
ATOM 1733 N N . TYR A 1 224 ? 28.013 -6.658 -61.000 1.00 97.38 224 TYR A N 1
ATOM 1734 C CA . TYR A 1 224 ? 27.024 -5.613 -60.748 1.00 97.38 224 TYR A CA 1
ATOM 1735 C C . TYR A 1 224 ? 27.247 -4.432 -61.695 1.00 97.38 224 TYR A C 1
ATOM 1737 O O . TYR A 1 224 ? 28.380 -4.129 -62.081 1.00 97.38 224 TYR A O 1
ATOM 1745 N N . ALA A 1 225 ? 26.182 -3.716 -62.034 1.00 96.50 225 ALA A N 1
ATOM 1746 C CA . ALA A 1 225 ? 26.278 -2.431 -62.706 1.00 96.50 225 ALA A CA 1
ATOM 1747 C C . ALA A 1 225 ? 26.571 -1.300 -61.703 1.00 96.50 225 ALA A C 1
ATOM 1749 O O . ALA A 1 225 ? 26.329 -1.402 -60.498 1.00 96.50 225 ALA A O 1
ATOM 1750 N N . ALA A 1 226 ? 27.087 -0.176 -62.203 1.00 96.25 226 ALA A N 1
ATOM 1751 C CA . ALA A 1 226 ? 27.082 1.056 -61.421 1.00 96.25 226 ALA A CA 1
ATOM 1752 C C . ALA A 1 226 ? 25.630 1.511 -61.188 1.00 96.25 226 ALA A C 1
ATOM 1754 O O . ALA A 1 226 ? 24.837 1.535 -62.127 1.00 96.25 226 ALA A O 1
ATOM 1755 N N . GLY A 1 227 ? 25.300 1.898 -59.957 1.00 95.25 227 GLY A N 1
ATOM 1756 C CA . GLY A 1 227 ? 23.941 2.246 -59.543 1.00 95.25 227 GLY A CA 1
ATOM 1757 C C . GLY A 1 227 ? 23.133 1.092 -58.941 1.00 95.25 227 GLY A C 1
ATOM 1758 O O . GLY A 1 227 ? 22.065 1.353 -58.391 1.00 95.25 227 GLY A O 1
ATOM 1759 N N . ASP A 1 228 ? 23.630 -0.148 -58.980 1.00 96.75 228 ASP A N 1
ATOM 1760 C CA . ASP A 1 228 ? 22.972 -1.273 -58.306 1.00 96.75 228 ASP A CA 1
ATOM 1761 C C . ASP A 1 228 ? 23.013 -1.106 -56.778 1.00 96.75 228 ASP A C 1
ATOM 1763 O O . ASP A 1 228 ? 23.974 -0.572 -56.217 1.00 96.75 228 ASP A O 1
ATOM 1767 N N . GLU A 1 229 ? 21.970 -1.572 -56.089 1.00 97.06 229 GLU A N 1
ATOM 1768 C CA . GLU A 1 229 ? 21.881 -1.545 -54.627 1.00 97.06 229 GLU A CA 1
ATOM 1769 C C . GLU A 1 229 ? 22.291 -2.897 -54.030 1.00 97.06 229 GLU A C 1
ATOM 1771 O O . GLU A 1 229 ? 21.807 -3.951 -54.444 1.00 97.06 229 GLU A O 1
ATOM 1776 N N . ILE A 1 230 ? 23.154 -2.857 -53.015 1.00 96.44 230 ILE A N 1
ATOM 1777 C CA . ILE A 1 230 ? 23.560 -4.017 -52.218 1.00 96.44 230 ILE A CA 1
ATOM 1778 C C . ILE A 1 230 ? 23.244 -3.792 -50.739 1.00 96.44 230 ILE A C 1
ATOM 1780 O O . ILE A 1 230 ? 23.202 -2.657 -50.267 1.00 96.44 230 ILE A O 1
ATOM 1784 N N . THR A 1 231 ? 23.087 -4.877 -49.986 1.00 96.38 231 THR A N 1
ATOM 1785 C CA . THR A 1 231 ? 23.118 -4.842 -48.518 1.00 96.38 231 THR A CA 1
ATOM 1786 C C . THR A 1 231 ? 24.529 -5.169 -48.053 1.00 96.38 231 THR 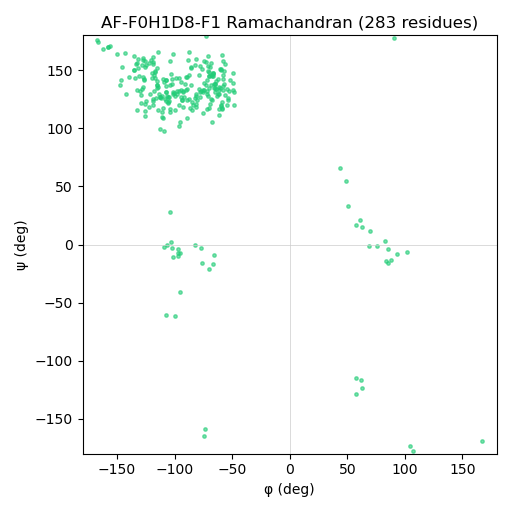A C 1
ATOM 1788 O O . THR A 1 231 ? 25.137 -6.124 -48.535 1.00 96.38 231 THR A O 1
ATOM 1791 N N . VAL A 1 232 ? 25.064 -4.376 -47.128 1.00 95.81 232 VAL A N 1
ATOM 1792 C CA . VAL A 1 232 ? 26.457 -4.496 -46.692 1.00 95.81 232 VAL A CA 1
ATOM 1793 C C . VAL A 1 232 ? 26.497 -4.966 -45.238 1.00 95.81 232 VAL A C 1
ATOM 1795 O O . VAL A 1 232 ? 26.330 -4.188 -44.299 1.00 95.81 232 VAL A O 1
ATOM 1798 N N . ASP A 1 233 ? 26.727 -6.264 -45.055 1.00 93.94 233 ASP A N 1
ATOM 1799 C CA . ASP A 1 233 ? 26.760 -6.923 -43.738 1.00 93.94 233 ASP A CA 1
ATOM 1800 C C . ASP A 1 233 ? 28.177 -7.091 -43.164 1.00 93.94 233 ASP A C 1
ATOM 1802 O O . ASP A 1 233 ? 28.357 -7.530 -42.027 1.00 93.94 233 ASP A O 1
ATOM 1806 N N . LYS A 1 234 ? 29.198 -6.769 -43.959 1.00 95.25 234 LYS A N 1
ATOM 1807 C CA . LYS A 1 234 ? 30.622 -6.833 -43.611 1.00 95.25 234 LYS A CA 1
ATOM 1808 C C . LYS A 1 234 ? 31.420 -5.913 -44.527 1.00 95.25 234 LYS A C 1
ATOM 1810 O O . LYS A 1 234 ? 30.897 -5.449 -45.543 1.00 95.25 234 LYS A O 1
ATOM 1815 N N . ASP A 1 235 ? 32.693 -5.714 -44.205 1.00 97.06 235 ASP A N 1
ATOM 1816 C CA . ASP A 1 235 ? 33.618 -5.021 -45.098 1.00 97.06 235 ASP A CA 1
ATOM 1817 C C . ASP A 1 235 ? 33.605 -5.672 -46.486 1.00 97.06 235 ASP A C 1
ATOM 1819 O O . ASP A 1 235 ? 33.776 -6.885 -46.639 1.00 97.06 235 ASP A O 1
ATOM 1823 N N . THR A 1 236 ? 33.323 -4.853 -47.491 1.00 97.31 236 THR A N 1
ATOM 1824 C CA . THR A 1 236 ? 33.021 -5.279 -48.853 1.00 97.31 236 THR A CA 1
ATOM 1825 C C . THR A 1 236 ? 33.952 -4.566 -49.820 1.00 97.31 236 THR A C 1
ATOM 1827 O O . THR A 1 236 ? 33.950 -3.338 -49.908 1.00 97.31 236 THR A O 1
ATOM 1830 N N . THR A 1 237 ? 34.727 -5.345 -50.572 1.00 97.50 237 THR A N 1
ATOM 1831 C CA . THR A 1 237 ? 35.550 -4.833 -51.671 1.00 97.50 237 THR A CA 1
ATOM 1832 C C . THR A 1 237 ? 34.791 -4.963 -52.987 1.00 97.50 237 THR A C 1
ATOM 1834 O O . THR A 1 237 ? 34.323 -6.048 -53.333 1.00 97.50 237 THR A O 1
ATOM 1837 N N . VAL A 1 238 ? 34.680 -3.853 -53.709 1.00 98.19 238 VAL A N 1
ATOM 1838 C CA . VAL A 1 238 ? 34.002 -3.718 -54.997 1.00 98.19 238 VAL A CA 1
ATOM 1839 C C . VAL A 1 238 ? 35.062 -3.501 -56.070 1.00 98.19 238 VAL A C 1
ATOM 1841 O O . VAL A 1 238 ? 35.703 -2.457 -56.133 1.00 98.19 238 VAL A O 1
ATOM 1844 N N . THR A 1 239 ? 35.275 -4.502 -56.908 1.00 98.12 239 THR A N 1
ATOM 1845 C CA . THR A 1 239 ? 36.402 -4.563 -57.839 1.00 98.12 239 THR A CA 1
ATOM 1846 C C . THR A 1 239 ? 35.964 -4.180 -59.251 1.00 98.12 239 THR A C 1
ATOM 1848 O O . THR A 1 239 ? 34.962 -4.692 -59.743 1.00 98.12 239 THR A O 1
ATOM 1851 N N . ALA A 1 240 ? 36.693 -3.291 -59.928 1.00 97.38 240 ALA A N 1
ATOM 1852 C CA . ALA A 1 240 ? 36.384 -2.902 -61.303 1.00 97.38 240 ALA A CA 1
ATOM 1853 C C . ALA A 1 240 ? 36.549 -4.083 -62.275 1.00 97.38 240 ALA A C 1
ATOM 1855 O O . ALA A 1 240 ? 37.522 -4.841 -62.215 1.00 97.38 240 ALA A O 1
ATOM 1856 N N . VAL A 1 241 ? 35.614 -4.209 -63.213 1.00 97.31 241 VAL A N 1
ATOM 1857 C CA . VAL A 1 241 ? 35.670 -5.155 -64.328 1.00 97.31 241 VAL A CA 1
ATOM 1858 C C . VAL A 1 241 ? 35.866 -4.369 -65.617 1.00 97.31 241 VAL A C 1
ATOM 1860 O O . VAL A 1 241 ? 35.113 -3.443 -65.923 1.00 97.31 241 VAL A O 1
ATOM 1863 N N . TRP A 1 242 ? 36.882 -4.757 -66.383 1.00 96.50 242 TRP A N 1
ATOM 1864 C CA . TRP A 1 242 ? 37.283 -4.098 -67.623 1.00 96.50 242 TRP A CA 1
ATOM 1865 C C . TRP A 1 242 ? 37.092 -5.040 -68.813 1.00 96.50 242 TRP A C 1
ATOM 1867 O O . TRP A 1 242 ? 37.478 -6.206 -68.736 1.00 96.50 242 TRP A O 1
ATOM 1877 N N . GLU A 1 243 ? 36.566 -4.528 -69.922 1.00 93.62 243 GLU A N 1
ATOM 1878 C CA . GLU A 1 243 ? 36.464 -5.246 -71.200 1.00 93.62 243 GLU A CA 1
ATOM 1879 C C . GLU A 1 243 ? 37.297 -4.548 -72.283 1.00 93.62 243 GLU A C 1
ATOM 1881 O O . GLU A 1 243 ? 37.492 -3.330 -72.236 1.00 93.62 243 GLU A O 1
ATOM 1886 N N . ASP A 1 244 ? 37.821 -5.315 -73.238 1.00 92.75 244 ASP A N 1
ATOM 1887 C CA . ASP A 1 244 ? 38.662 -4.778 -74.307 1.00 92.75 244 ASP A CA 1
ATOM 1888 C C . ASP A 1 244 ? 37.837 -3.921 -75.280 1.00 92.75 244 ASP A C 1
ATOM 1890 O O . ASP A 1 244 ? 36.668 -4.189 -75.563 1.00 92.75 244 ASP A O 1
ATOM 1894 N N . ILE A 1 245 ? 38.450 -2.862 -75.801 1.00 85.31 245 ILE A N 1
ATOM 1895 C CA . ILE A 1 245 ? 37.873 -2.049 -76.869 1.00 85.31 245 ILE A CA 1
ATOM 1896 C C . ILE A 1 245 ? 38.207 -2.736 -78.195 1.0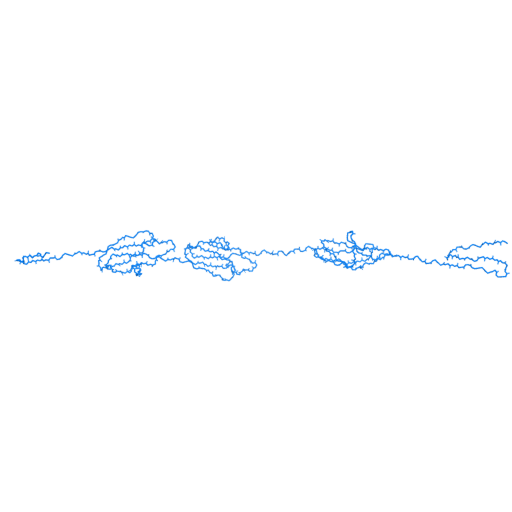0 85.31 245 ILE A C 1
ATOM 1898 O O . ILE A 1 245 ? 39.384 -2.891 -78.526 1.00 85.31 245 ILE A O 1
ATOM 1902 N N . GLU A 1 246 ? 37.192 -3.127 -78.968 1.00 76.94 246 GLU A N 1
ATOM 1903 C CA . GLU A 1 246 ? 37.401 -3.654 -80.317 1.00 76.94 246 GLU A CA 1
ATOM 1904 C C . GLU A 1 246 ? 38.064 -2.590 -81.198 1.00 76.94 246 GLU A C 1
ATOM 1906 O O . GLU A 1 246 ? 37.504 -1.524 -81.459 1.00 76.94 246 GLU A O 1
ATOM 1911 N N . THR A 1 247 ? 39.279 -2.873 -81.664 1.00 59.09 247 THR A N 1
ATOM 1912 C CA . THR A 1 247 ? 39.948 -2.045 -82.665 1.00 59.09 247 THR A CA 1
ATOM 1913 C C . THR A 1 247 ? 39.792 -2.701 -84.028 1.00 59.09 247 THR A C 1
ATOM 1915 O O . THR A 1 247 ? 40.350 -3.775 -84.260 1.00 59.09 247 THR A O 1
ATOM 1918 N N . THR A 1 248 ? 39.096 -2.050 -84.958 1.00 49.94 248 THR A N 1
ATOM 1919 C CA . THR A 1 248 ? 39.217 -2.384 -86.382 1.00 49.94 248 THR A CA 1
ATOM 1920 C C . THR A 1 248 ? 40.665 -2.137 -86.826 1.00 49.94 248 THR A C 1
ATOM 1922 O O . THR A 1 248 ? 41.186 -1.051 -86.546 1.00 49.94 248 THR A O 1
ATOM 1925 N N . PRO A 1 249 ? 41.343 -3.091 -87.496 1.00 54.38 249 PRO A N 1
ATOM 1926 C CA . PRO A 1 249 ? 42.689 -2.866 -88.015 1.00 54.38 249 PRO A CA 1
ATOM 1927 C C . PRO A 1 249 ? 42.710 -1.671 -88.983 1.00 54.38 249 PRO A C 1
ATOM 1929 O O . PRO A 1 249 ? 41.734 -1.476 -89.713 1.00 54.38 249 PRO A O 1
ATOM 1932 N N . PRO A 1 250 ? 43.795 -0.876 -89.033 1.00 54.69 250 PRO A N 1
ATOM 1933 C CA . PRO A 1 250 ? 43.919 0.187 -90.023 1.00 54.69 250 PRO A CA 1
ATOM 1934 C C . PRO A 1 250 ? 43.876 -0.404 -91.441 1.00 54.69 250 PRO A C 1
ATOM 1936 O O . PRO A 1 250 ? 44.516 -1.421 -91.718 1.00 54.69 250 PRO A O 1
ATOM 1939 N N . ALA A 1 251 ? 43.103 0.228 -92.328 1.00 53.75 251 ALA A N 1
ATOM 1940 C CA . ALA A 1 251 ? 42.990 -0.172 -93.727 1.00 53.75 251 ALA A CA 1
ATOM 1941 C C . ALA A 1 251 ? 44.370 -0.153 -94.403 1.00 53.75 251 ALA A C 1
ATOM 1943 O O . ALA A 1 251 ? 45.130 0.806 -94.257 1.00 53.75 251 ALA A O 1
ATOM 1944 N N . LYS A 1 252 ? 44.698 -1.219 -95.137 1.00 60.47 252 LYS A N 1
ATOM 1945 C CA . LYS A 1 252 ? 45.942 -1.298 -95.904 1.00 60.47 252 LYS A CA 1
ATOM 1946 C C . LYS A 1 252 ? 45.864 -0.369 -97.120 1.00 60.47 252 LYS A C 1
ATOM 1948 O O . LYS A 1 252 ? 44.897 -0.419 -97.872 1.00 60.47 252 LYS A O 1
ATOM 1953 N N . GLU A 1 253 ? 46.876 0.477 -97.300 1.00 67.62 253 GLU A N 1
ATOM 1954 C CA . GLU A 1 253 ? 46.983 1.411 -98.428 1.00 67.62 253 GLU A CA 1
ATOM 1955 C C . GLU A 1 253 ? 47.648 0.699 -99.623 1.00 67.62 253 GLU A C 1
ATOM 1957 O O . GLU A 1 253 ? 48.798 0.259 -99.524 1.00 67.62 253 GLU A O 1
ATOM 1962 N N . GLU A 1 254 ? 46.939 0.567 -100.747 1.00 76.38 254 GLU A N 1
ATOM 1963 C CA . GLU A 1 254 ? 47.488 0.033 -102.002 1.00 76.38 254 GLU A CA 1
ATOM 1964 C C . GLU A 1 254 ? 48.061 1.160 -102.872 1.00 76.38 254 GLU A C 1
ATOM 1966 O O . GLU A 1 254 ? 47.457 2.221 -103.024 1.00 76.38 254 GLU A O 1
ATOM 1971 N N . VAL A 1 255 ? 49.219 0.917 -103.482 1.00 73.50 255 VAL A N 1
ATOM 1972 C CA . VAL A 1 255 ? 49.882 1.811 -104.434 1.00 73.50 255 VAL A CA 1
ATOM 1973 C C . VAL A 1 255 ? 49.928 1.121 -105.791 1.00 73.50 255 VAL A C 1
ATOM 1975 O O . VAL A 1 255 ? 50.257 -0.063 -105.890 1.00 73.50 255 VAL A O 1
ATOM 1978 N N . GLN A 1 256 ? 49.594 1.859 -106.846 1.00 78.75 256 GLN A N 1
ATOM 1979 C CA . GLN A 1 256 ? 49.668 1.372 -108.218 1.00 78.75 256 GLN A CA 1
ATOM 1980 C C . GLN A 1 256 ? 51.034 1.713 -108.818 1.00 78.75 256 GLN A C 1
ATOM 1982 O O . GLN A 1 256 ? 51.440 2.874 -108.820 1.00 78.75 256 GLN A O 1
ATOM 1987 N N . VAL A 1 257 ? 51.726 0.705 -109.348 1.00 75.62 257 VAL A N 1
ATOM 1988 C CA . VAL A 1 257 ? 52.936 0.888 -110.157 1.00 75.62 257 VAL A CA 1
ATOM 1989 C C . VAL A 1 257 ? 52.526 0.863 -111.627 1.00 75.62 257 VAL A C 1
ATOM 1991 O O . VAL A 1 257 ? 51.967 -0.128 -112.094 1.00 75.62 257 VAL A O 1
ATOM 1994 N N . SER A 1 258 ? 52.787 1.952 -112.348 1.00 71.44 258 SER A N 1
ATOM 1995 C CA . SER A 1 258 ? 52.585 2.068 -113.797 1.00 71.44 258 SER A CA 1
ATOM 1996 C C . SER A 1 258 ? 53.916 2.315 -114.505 1.00 71.44 258 SER A C 1
ATOM 1998 O O . SER A 1 258 ? 54.812 2.943 -113.943 1.00 71.44 258 SER A O 1
ATOM 2000 N N . TYR A 1 259 ? 54.035 1.828 -115.739 1.00 71.88 259 TYR A N 1
ATOM 2001 C CA . TYR A 1 259 ? 55.229 1.968 -116.570 1.00 71.88 259 TYR A CA 1
ATOM 2002 C C . TYR A 1 259 ? 54.909 2.762 -117.842 1.00 71.88 259 TYR A C 1
ATOM 2004 O O . TYR A 1 259 ? 53.945 2.448 -118.536 1.00 71.88 259 TYR A O 1
ATOM 2012 N N . GLU A 1 260 ? 55.740 3.758 -118.158 1.00 71.69 260 GLU A N 1
ATOM 2013 C CA . GLU A 1 260 ? 55.710 4.497 -119.424 1.00 71.69 260 GLU A CA 1
ATOM 2014 C C . GLU A 1 260 ? 57.086 4.373 -120.112 1.00 71.69 260 GLU A C 1
ATOM 2016 O O . GLU A 1 260 ? 58.088 4.803 -119.536 1.00 71.69 260 GLU A O 1
ATOM 2021 N N . PRO A 1 261 ? 57.182 3.784 -121.322 1.00 64.56 261 PRO A N 1
ATOM 2022 C CA . PRO A 1 261 ? 58.466 3.491 -121.974 1.00 64.56 261 PRO A CA 1
ATOM 2023 C C . PRO A 1 261 ? 59.183 4.692 -122.621 1.00 64.56 261 PRO A C 1
ATOM 2025 O O . PRO A 1 261 ? 60.294 4.528 -123.131 1.00 64.56 261 PRO A O 1
ATOM 2028 N N . GLY A 1 262 ? 58.596 5.893 -122.620 1.00 69.38 262 GLY A N 1
ATOM 2029 C CA . GLY A 1 262 ? 59.171 7.057 -123.304 1.00 69.38 262 GLY A CA 1
ATOM 2030 C C . GLY A 1 262 ? 59.383 6.803 -124.805 1.00 69.38 262 GLY A C 1
ATOM 2031 O O . GLY A 1 262 ? 58.467 6.357 -125.487 1.00 69.38 262 GLY A O 1
ATOM 2032 N N . GLU A 1 263 ? 60.590 7.072 -125.319 1.00 65.69 263 GLU A N 1
ATOM 2033 C CA . GLU A 1 263 ? 60.964 6.831 -126.730 1.00 65.69 263 GLU A CA 1
ATOM 2034 C C . GLU A 1 263 ? 61.378 5.371 -127.035 1.00 65.69 263 GLU A C 1
ATOM 2036 O O . GLU A 1 263 ? 61.719 5.046 -128.172 1.00 65.69 263 GLU A O 1
ATOM 2041 N N . GLY A 1 264 ? 61.367 4.475 -126.039 1.00 60.88 264 GLY A N 1
ATOM 2042 C CA . GLY A 1 264 ? 61.657 3.046 -126.213 1.00 60.88 264 GLY A CA 1
ATOM 2043 C C . GLY A 1 264 ? 60.425 2.210 -126.593 1.00 60.88 264 GLY A C 1
ATOM 2044 O O . GLY A 1 264 ? 59.288 2.641 -126.440 1.00 60.88 264 GLY A O 1
ATOM 2045 N N . SER A 1 265 ? 60.636 0.971 -127.054 1.00 56.72 265 SER A N 1
ATOM 2046 C CA . SER A 1 265 ? 59.566 0.065 -127.521 1.00 56.72 265 SER A CA 1
ATOM 2047 C C . SER A 1 265 ? 59.196 -1.061 -126.536 1.00 56.72 265 SER A C 1
ATOM 2049 O O . SER A 1 265 ? 58.780 -2.138 -126.960 1.00 56.72 265 SER A O 1
ATOM 2051 N N . GLY A 1 266 ? 59.378 -0.857 -125.227 1.00 62.16 266 GLY A N 1
ATOM 2052 C CA . GLY A 1 266 ? 59.062 -1.863 -124.203 1.00 62.16 266 GLY A CA 1
ATOM 2053 C C . GLY A 1 266 ? 57.595 -1.835 -123.758 1.00 62.16 266 GLY A C 1
ATOM 2054 O O . GLY A 1 266 ? 56.958 -0.785 -123.776 1.00 62.16 266 GLY A O 1
ATOM 2055 N N . THR A 1 267 ? 57.066 -2.974 -123.304 1.00 59.16 267 THR A N 1
ATOM 2056 C CA . THR A 1 267 ? 55.759 -3.061 -122.622 1.00 59.16 267 THR A CA 1
ATOM 2057 C C . THR A 1 267 ? 55.924 -3.768 -121.276 1.00 59.16 267 THR A C 1
ATOM 2059 O O . THR A 1 267 ? 56.732 -4.688 -121.160 1.00 59.16 267 THR A O 1
ATOM 2062 N N . MET A 1 268 ? 55.207 -3.311 -120.243 1.00 67.50 268 MET A N 1
ATOM 2063 C CA . MET A 1 268 ? 55.193 -3.939 -118.916 1.00 67.50 268 MET A CA 1
ATOM 2064 C C . MET A 1 268 ? 53.819 -3.761 -118.264 1.00 67.50 268 MET A C 1
ATOM 2066 O O . MET A 1 268 ? 53.252 -2.668 -118.311 1.00 67.50 268 MET A O 1
ATOM 2070 N N . ASP A 1 269 ? 53.308 -4.820 -117.635 1.00 65.38 269 ASP A N 1
ATOM 2071 C CA . ASP A 1 269 ? 52.033 -4.785 -116.919 1.00 65.38 269 ASP A CA 1
ATOM 2072 C C . ASP A 1 269 ? 52.168 -4.057 -115.575 1.00 65.38 269 ASP A C 1
ATOM 2074 O O . ASP A 1 269 ? 53.082 -4.310 -114.785 1.00 65.38 269 ASP A O 1
ATOM 2078 N N . GLY A 1 270 ? 51.233 -3.147 -115.297 1.00 67.06 270 GLY A N 1
ATOM 2079 C CA . GLY A 1 270 ? 51.133 -2.493 -113.993 1.00 67.06 270 GLY A CA 1
ATOM 2080 C C . GLY A 1 270 ? 50.642 -3.454 -112.906 1.00 67.06 270 GLY A C 1
ATOM 2081 O O . GLY A 1 270 ? 49.859 -4.364 -113.171 1.00 67.06 270 GLY A O 1
ATOM 2082 N N . SER A 1 271 ? 51.072 -3.235 -111.661 1.00 73.19 271 SER A N 1
ATOM 2083 C CA . SER A 1 271 ? 50.674 -4.043 -110.497 1.00 73.19 271 SER A CA 1
ATOM 2084 C C . SER A 1 271 ? 50.218 -3.156 -109.337 1.00 73.19 271 SER A C 1
ATOM 2086 O O . SER A 1 271 ? 50.772 -2.076 -109.117 1.00 73.19 271 SER A O 1
ATOM 2088 N N . LYS A 1 272 ? 49.222 -3.617 -108.570 1.00 76.19 272 LYS A 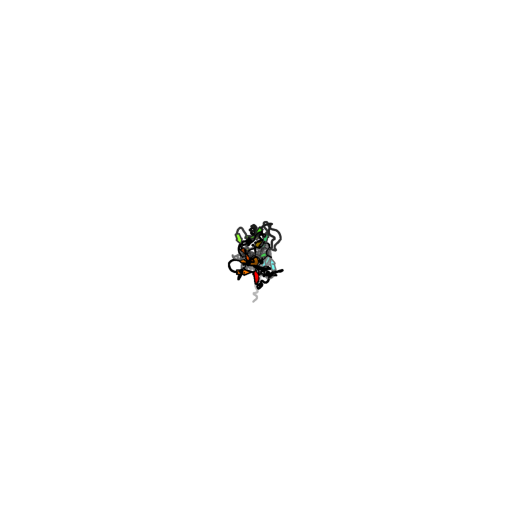N 1
ATOM 2089 C CA . LYS A 1 272 ? 48.850 -3.018 -107.279 1.00 76.19 272 LYS A CA 1
ATOM 2090 C C . LYS A 1 272 ? 49.596 -3.720 -106.152 1.00 76.19 272 LYS A C 1
ATOM 2092 O O . LYS A 1 272 ? 49.620 -4.946 -106.107 1.00 76.19 272 LYS A O 1
ATOM 2097 N N . LEU A 1 273 ? 50.202 -2.945 -105.258 1.00 75.25 273 LEU A N 1
ATOM 2098 C CA . LEU A 1 273 ? 51.008 -3.455 -104.148 1.00 75.25 273 LEU A CA 1
ATOM 2099 C C . LEU A 1 273 ? 50.660 -2.727 -102.855 1.00 75.25 273 LEU A C 1
ATOM 2101 O O . LEU A 1 273 ? 50.347 -1.540 -102.874 1.00 75.25 273 LEU A O 1
ATOM 2105 N N . GLU A 1 274 ? 50.795 -3.400 -101.716 1.00 75.75 274 GLU A N 1
ATOM 2106 C CA . GLU A 1 274 ? 50.705 -2.728 -100.417 1.00 75.75 274 GLU A CA 1
ATOM 2107 C C . GLU A 1 274 ? 51.876 -1.743 -100.254 1.00 75.75 274 GLU A C 1
ATOM 2109 O O . GLU A 1 274 ? 53.031 -2.074 -100.552 1.00 75.75 274 GLU A O 1
ATOM 2114 N N . LYS A 1 275 ? 51.592 -0.526 -99.777 1.00 70.44 275 LYS A N 1
ATOM 2115 C CA . LYS A 1 275 ? 52.587 0.536 -99.565 1.00 70.44 275 LYS A CA 1
ATOM 2116 C C . LYS A 1 275 ? 53.736 0.042 -98.677 1.00 70.44 275 LYS A C 1
ATOM 2118 O O . LYS A 1 275 ? 53.523 -0.354 -97.536 1.00 70.44 275 LYS A O 1
ATOM 2123 N N . GLY A 1 276 ? 54.963 0.078 -99.206 1.00 69.88 276 GLY A N 1
ATOM 2124 C CA . GLY A 1 276 ? 56.173 -0.445 -98.550 1.00 69.88 276 GLY A CA 1
ATOM 2125 C C . GLY A 1 276 ? 56.648 -1.810 -99.070 1.00 69.88 276 GLY A C 1
ATOM 2126 O O . GLY A 1 276 ? 57.739 -2.251 -98.707 1.00 69.88 276 GLY A O 1
ATOM 2127 N N . SER A 1 277 ? 55.880 -2.457 -99.952 1.00 78.12 277 SER A N 1
ATOM 2128 C CA . SER A 1 277 ? 56.302 -3.682 -100.644 1.00 78.12 277 SER A CA 1
ATOM 2129 C C . SER A 1 277 ? 57.460 -3.410 -101.611 1.00 78.12 277 SER A C 1
ATOM 2131 O O . SER A 1 277 ? 57.521 -2.360 -102.252 1.00 78.12 277 SER A O 1
ATOM 2133 N N . LYS A 1 278 ? 58.377 -4.374 -101.756 1.00 71.81 278 LYS A N 1
ATOM 2134 C CA . LYS A 1 278 ? 59.424 -4.330 -102.789 1.00 71.81 278 LYS A CA 1
ATOM 2135 C C . LYS A 1 278 ? 58.830 -4.739 -104.140 1.00 71.81 278 LYS A C 1
ATOM 2137 O O . LYS A 1 278 ? 58.196 -5.785 -104.227 1.00 71.81 278 LYS A O 1
ATOM 2142 N N . TYR A 1 279 ? 59.085 -3.953 -105.185 1.00 74.62 279 TYR A N 1
ATOM 2143 C CA . TYR A 1 279 ? 58.766 -4.297 -106.575 1.00 74.62 279 TYR A CA 1
ATOM 2144 C C . TYR A 1 279 ? 60.059 -4.616 -107.330 1.00 74.62 279 TYR A C 1
ATOM 2146 O O . TYR A 1 279 ? 61.033 -3.871 -107.221 1.00 74.62 279 TYR A O 1
ATOM 2154 N N . THR A 1 280 ? 60.107 -5.735 -108.054 1.00 66.44 280 THR A N 1
ATOM 2155 C CA . THR A 1 280 ? 61.298 -6.172 -108.802 1.00 66.44 280 THR A CA 1
ATOM 2156 C C . THR A 1 280 ? 60.990 -6.177 -110.294 1.00 66.44 280 THR A C 1
ATOM 2158 O O . THR A 1 280 ? 60.019 -6.792 -110.719 1.00 66.44 280 THR A O 1
ATOM 2161 N N . LEU A 1 281 ? 61.818 -5.485 -111.080 1.00 62.09 281 LEU A N 1
ATOM 2162 C CA . LEU A 1 281 ? 61.696 -5.411 -112.537 1.00 62.09 281 LEU A CA 1
ATOM 2163 C C . LEU A 1 281 ? 62.300 -6.671 -113.171 1.00 62.09 281 LEU A C 1
ATOM 2165 O O . LEU A 1 281 ? 63.470 -6.974 -112.940 1.00 62.09 281 LEU A O 1
ATOM 2169 N N . LEU A 1 282 ? 61.522 -7.382 -113.986 1.00 55.84 282 LEU A N 1
ATOM 2170 C CA . LEU A 1 282 ? 62.012 -8.455 -114.853 1.00 55.84 282 LEU A CA 1
ATOM 2171 C C . LEU A 1 282 ? 62.071 -7.918 -116.284 1.00 55.84 282 LEU A C 1
ATOM 2173 O O . LEU A 1 282 ? 61.042 -7.600 -116.871 1.00 55.84 282 LEU A O 1
ATOM 2177 N N . THR A 1 283 ? 63.272 -7.793 -116.843 1.00 51.66 283 THR A N 1
ATOM 2178 C CA . THR A 1 283 ? 63.465 -7.446 -118.256 1.00 51.66 283 THR A CA 1
ATOM 2179 C C . THR A 1 283 ? 63.506 -8.734 -119.075 1.00 51.66 283 THR A C 1
ATOM 2181 O O . THR A 1 283 ? 64.469 -9.495 -118.976 1.00 51.66 283 THR A O 1
ATOM 2184 N N . THR A 1 284 ? 62.473 -9.004 -119.870 1.00 53.03 284 THR A N 1
ATOM 2185 C CA . THR A 1 284 ? 62.563 -9.953 -120.990 1.00 53.03 284 THR A CA 1
ATOM 2186 C C . THR A 1 284 ? 63.265 -9.251 -122.153 1.00 53.03 284 THR A C 1
ATOM 2188 O O . THR A 1 284 ? 62.897 -8.122 -122.471 1.00 53.03 284 THR A O 1
ATOM 2191 N N . GLY A 1 285 ? 64.326 -9.880 -122.673 1.00 46.91 285 GLY A N 1
ATOM 2192 C CA . GLY A 1 285 ? 65.307 -9.285 -123.595 1.00 46.91 285 GLY A CA 1
ATOM 2193 C C . GLY A 1 285 ? 64.800 -8.921 -124.981 1.00 46.91 285 GLY A C 1
ATOM 2194 O O . GLY A 1 285 ? 63.711 -9.396 -125.371 1.00 46.91 285 GLY A O 1
#

Radius of gyration: 62.2 Å; Cα contacts (8 Å, |Δi|>4): 529; chains: 1; bounding box: 127×28×204 Å

Nearest PDB structures (foldseek):
  7yl6-assembly1_A  TM=3.474E-01  e=4.844E-04  Lactococcus lactis subsp. lactis
  7yl5-assembly2_B  TM=2.942E-01  e=3.041E-02  Lactococcus lactis subsp. lactis
  1jws-assembly1_D  TM=3.069E-01  e=6.142E+00  Staphylococcus aureus
  1i4r-assembly1_A  TM=3.040E-01  e=6.449E+00  Staphylococcus aureus

InterPro domains:
  IPR013378 Internalin B-like, B-repeat [PF09479] (22-86)
  IPR013378 Internalin B-like, B-repeat [PF09479] (176-240)
  IPR042229 Listeria-Bacteroides repeat domain superfamily [G3DSA:2.60.40.4270] (20-91)
  IPR042229 Listeria-Bacteroides repeat domain superfamily [G3DSA:2.60.40.4270] (172-244)

Organism: NCBI:txid879306

Foldseek 3Di:
DDDDDDDPDDDDDDDDDDFDKAKEAEAAQQFDDGDDIDIDTAFDKDFAADDPTHDHPQKDWDAWDWPNDTHHGRDIDGPHHHTYIYTDIDGDKAWEAEAAAPFDDGDDTDIDGAFDKDFAADDPTGDDPQKDWDFKAKPNDTHHHRDIDGHRHHIYIYTDIDGDDPDDPDPFDKAKEAEAAAQFDDGDDIDIDGAFDKDFAADDPTHDDPQKDWDAWDWPHDTDHHGDIDTHRHHTYIYTDIDGHDDDDPDFDKDKDDDDPPPDDDDDDIDIDGPPDDDDDDDDD